Protein AF-0000000075429086 (afdb_homodimer)

Solvent-accessible surface area (backbone atoms only — not comparable to full-atom values): 12570 Å² total; per-residue (Å²): 135,86,75,81,66,62,68,61,52,52,53,48,42,55,54,39,48,60,44,54,78,41,61,82,44,53,69,40,48,44,49,26,52,34,45,52,50,19,53,51,28,44,51,49,19,51,52,30,41,53,49,19,51,49,33,37,47,57,32,45,54,52,50,52,51,51,31,51,51,47,42,71,72,34,88,88,54,48,70,66,57,30,46,49,51,51,52,54,48,24,53,76,59,46,61,88,89,58,48,72,65,56,53,50,53,53,48,52,52,44,47,59,60,49,66,74,96,137,86,74,81,67,62,68,61,52,54,52,49,43,54,54,39,49,63,46,54,78,46,61,82,46,52,68,40,48,47,50,25,52,33,46,50,49,19,53,50,28,43,54,50,18,51,54,30,42,53,48,18,52,50,33,38,48,57,32,46,53,53,49,53,52,51,32,49,49,47,42,70,73,34,86,89,54,48,71,67,56,28,44,49,52,51,50,53,49,21,54,75,58,47,62,87,88,59,48,71,66,56,53,50,51,53,49,52,52,43,46,59,60,51,68,75,99

Organism: Rhizophagus irregularis (strain DAOM 181602 / DAOM 197198 / MUCL 43194) (NCBI:txid747089)

Radius of gyration: 24.78 Å; Cα contacts (8 Å, |Δi|>4): 144; chains: 2; bounding box: 33×73×52 Å

Secondary structure (DSSP, 8-state):
-----HHHHHHHHHHHHHHHTTSSS-HHHHHHHHHHHHHHHHHHHHHHHHHHHHHHHHHHHHHHHHHHHHHHHSTT--HHHHHHHHHHHHHTTS-TT--HHHHHHHHHHHHHHHTT-/-----HHHHHHHHHHHHHHHTTSSS-HHHHHHHHHHHHHHHHHHHHHHHHHHHHHHHHHHHHHHHHHHHHHHHSTT--HHHHHHHHHHHHHTTS-TT--HHHHHHHHHHHHHHHTT-

Sequence (234 aa):
MYMPITSNQNQTIKNNEVAEDNLKASIPKTLACLFQKACRAEICATKAIQKEILCWYYYVKMYKEKVEEIKNAQRGVSDQSARNQVYDNIMEHLSDRFTKDTLCKKTQKAVKIFKLFMYMPITSNQNQTIKNNEVAEDNLKASIPKTLACLFQKACRAEICATKAIQKEILCWYYYVKMYKEKVEEIKNAQRGVSDQSARNQVYDNIMEHLSDRFTKDTLCKKTQKAVKIFKLF

pLDDT: mean 83.08, std 23.41, range [23.44, 98.69]

Foldseek 3Di:
DDPPPPVVVVVVVVVVVLVVVCVPPDPVVNVVVVVVVVVVVVVVVVVVVVVVLVVLVVVLVVLVVQLVVQPVVDDPQDSVNSSVVSLVVVVVVDDPVDDSVNVVVVSVVSCVVVVVD/DDPPPPVVVVVVVVVVVLVVVCVPPDPVVNVVVVVVVVVVVVVVVVVVVVVVLVVLVVVLVVLVVQLVVQPVVDDPDDSVNSSVVSLVVVVVVDDPVDDSVNVVVVSVVSCVVVVVD

Structure (mmCIF, N/CA/C/O backbone):
data_AF-0000000075429086-model_v1
#
loop_
_entity.id
_entity.type
_entity.pdbx_description
1 polymer 'Uncharacterized protein'
#
loop_
_atom_site.group_PDB
_atom_site.id
_atom_site.type_symbol
_atom_site.label_atom_id
_atom_site.label_alt_id
_atom_site.label_comp_id
_atom_site.label_asym_id
_atom_site.label_entity_id
_atom_site.label_seq_id
_atom_site.pdbx_PDB_ins_code
_atom_site.Cartn_x
_atom_site.Cartn_y
_atom_site.Cartn_z
_atom_site.occupancy
_atom_site.B_iso_or_equiv
_atom_site.auth_seq_id
_atom_site.auth_comp_id
_atom_site.auth_asym_id
_atom_site.auth_atom_id
_atom_site.pdbx_PDB_model_num
ATOM 1 N N . MET A 1 1 ? 16.172 -15.367 26.266 1 23.75 1 MET A N 1
ATOM 2 C CA . MET A 1 1 ? 16.141 -15 24.844 1 23.75 1 MET A CA 1
ATOM 3 C C . MET A 1 1 ? 15.875 -13.508 24.688 1 23.75 1 MET A C 1
ATOM 5 O O . MET A 1 1 ? 14.883 -12.992 25.203 1 23.75 1 MET A O 1
ATOM 9 N N . TYR A 1 2 ? 16.953 -12.641 24.453 1 26.66 2 TYR A N 1
ATOM 10 C CA . TYR A 1 2 ? 17.141 -11.195 24.594 1 26.66 2 TYR A CA 1
ATOM 11 C C . TYR A 1 2 ? 16.438 -10.445 23.469 1 26.66 2 TYR A C 1
ATOM 13 O O . TYR A 1 2 ? 16.672 -10.719 22.297 1 26.66 2 TYR A O 1
ATOM 21 N N . MET A 1 3 ? 15.203 -10.109 23.609 1 31.66 3 MET A N 1
ATOM 22 C CA . MET A 1 3 ? 14.336 -9.352 22.703 1 31.66 3 MET A CA 1
ATOM 23 C C . MET A 1 3 ? 14.992 -8.047 22.281 1 31.66 3 MET A C 1
ATOM 25 O O . MET A 1 3 ? 15.398 -7.246 23.141 1 31.66 3 MET A O 1
ATOM 29 N N . PRO A 1 4 ? 15.656 -8.016 21.062 1 30.94 4 PRO A N 1
ATOM 30 C CA . PRO A 1 4 ? 16.469 -6.859 20.688 1 30.94 4 PRO A CA 1
ATOM 31 C C . PRO A 1 4 ? 15.656 -5.562 20.641 1 30.94 4 PRO A C 1
ATOM 33 O O . PRO A 1 4 ? 14.664 -5.473 19.922 1 30.94 4 PRO A O 1
ATOM 36 N N . ILE A 1 5 ? 15.578 -4.785 21.719 1 34.31 5 ILE A N 1
ATOM 37 C CA . ILE A 1 5 ? 15.039 -3.486 22.109 1 34.31 5 ILE A CA 1
ATOM 38 C C . ILE A 1 5 ? 15.57 -2.408 21.156 1 34.31 5 ILE A C 1
ATOM 40 O O . ILE A 1 5 ? 15.133 -1.255 21.219 1 34.31 5 ILE A O 1
ATOM 44 N N . THR A 1 6 ? 16.656 -2.732 20.344 1 36.75 6 THR A N 1
ATOM 45 C CA . THR A 1 6 ? 17.422 -1.609 19.812 1 36.75 6 THR A CA 1
ATOM 46 C C . THR A 1 6 ? 16.703 -0.989 18.625 1 36.75 6 THR A C 1
ATOM 48 O O . THR A 1 6 ? 17.047 0.125 18.203 1 36.75 6 THR A O 1
ATOM 51 N N . SER A 1 7 ? 15.891 -1.814 17.984 1 40.84 7 SER A N 1
ATOM 52 C CA . SER A 1 7 ? 15.391 -1.269 16.734 1 40.84 7 SER A CA 1
ATOM 53 C C . SER A 1 7 ? 14.367 -0.16 16.969 1 40.84 7 SER A C 1
ATOM 55 O O . SER A 1 7 ? 14.023 0.588 16.062 1 40.84 7 SER A O 1
ATOM 57 N N . ASN A 1 8 ? 13.805 -0.17 18.188 1 39.06 8 ASN A N 1
ATOM 58 C CA . ASN A 1 8 ? 12.789 0.835 18.5 1 39.06 8 ASN A CA 1
ATOM 59 C C . ASN A 1 8 ? 13.414 2.211 18.719 1 39.06 8 ASN A C 1
ATOM 61 O O . ASN A 1 8 ? 12.75 3.234 18.516 1 39.06 8 ASN A O 1
ATOM 65 N N . GLN A 1 9 ? 14.672 2.172 19.219 1 39.5 9 GLN A N 1
ATOM 66 C CA . GLN A 1 9 ? 15.297 3.447 19.547 1 39.5 9 GLN A CA 1
ATOM 67 C C . GLN A 1 9 ? 15.68 4.207 18.281 1 39.5 9 GLN A C 1
ATOM 69 O O . GLN A 1 9 ? 15.547 5.434 18.219 1 39.5 9 GLN A O 1
ATOM 74 N N . ASN A 1 10 ? 16.188 3.395 17.297 1 39.62 10 ASN A N 1
ATOM 75 C CA . ASN A 1 10 ? 16.625 4.121 16.109 1 39.62 10 ASN A CA 1
ATOM 76 C C . ASN A 1 10 ? 15.445 4.754 15.367 1 39.62 10 ASN A C 1
ATOM 78 O O . ASN A 1 10 ? 15.586 5.82 14.773 1 39.62 10 ASN A O 1
ATOM 82 N N . GLN A 1 11 ? 14.336 4.051 15.414 1 38.69 11 GLN A N 1
ATOM 83 C CA . GLN A 1 11 ? 13.164 4.641 14.766 1 38.69 11 GLN A CA 1
ATOM 84 C C . GLN A 1 11 ? 12.672 5.859 15.539 1 38.69 11 GLN A C 1
ATOM 86 O O . GLN A 1 11 ? 12.211 6.836 14.938 1 38.69 11 GLN A O 1
ATOM 91 N N . THR A 1 12 ? 12.766 5.832 16.828 1 38.97 12 THR A N 1
ATOM 92 C CA . THR A 1 12 ? 12.422 7.012 17.594 1 38.97 12 THR A CA 1
ATOM 93 C C . THR A 1 12 ? 13.406 8.148 17.328 1 38.97 12 THR A C 1
ATOM 95 O O . THR A 1 12 ? 13.008 9.312 17.25 1 38.97 12 THR A O 1
ATOM 98 N N . ILE A 1 13 ? 14.688 7.797 17.141 1 39.09 13 ILE A N 1
ATOM 99 C CA . ILE A 1 13 ? 15.688 8.828 16.891 1 39.09 13 ILE A CA 1
ATOM 100 C C . ILE A 1 13 ? 15.477 9.422 15.5 1 39.09 13 ILE A C 1
ATOM 102 O O . ILE A 1 13 ? 15.539 10.641 15.32 1 39.09 13 ILE A O 1
ATOM 106 N N . LYS A 1 14 ? 15.352 8.539 14.547 1 45.69 14 LYS A N 1
ATOM 107 C CA . LYS A 1 14 ? 15.117 9.125 13.234 1 45.69 14 LYS A CA 1
ATOM 108 C C . LYS A 1 14 ? 13.812 9.922 13.211 1 45.69 14 LYS A C 1
ATOM 110 O O . LYS A 1 14 ? 13.711 10.938 12.516 1 45.69 14 LYS A O 1
ATOM 115 N N . ASN A 1 15 ? 12.883 9.367 13.992 1 40.75 15 ASN A N 1
ATOM 116 C CA . ASN A 1 15 ? 11.68 10.164 14.156 1 40.75 15 ASN A CA 1
ATOM 117 C C . ASN A 1 15 ? 11.969 11.469 14.906 1 40.75 15 ASN A C 1
ATOM 119 O O . ASN A 1 15 ? 11.391 12.508 14.594 1 40.75 15 ASN A O 1
ATOM 123 N N . ASN A 1 16 ? 12.836 11.32 15.828 1 39.59 16 ASN A N 1
ATOM 124 C CA . ASN A 1 16 ? 13.219 12.516 16.562 1 39.59 16 ASN A CA 1
ATOM 125 C C . ASN A 1 16 ? 14.086 13.445 15.711 1 39.59 16 ASN A C 1
ATOM 127 O O . ASN A 1 16 ? 14.078 14.656 15.906 1 39.59 16 ASN A O 1
ATOM 131 N N . GLU A 1 17 ? 15.039 12.82 15 1 43.25 17 GLU A N 1
ATOM 132 C CA . GLU A 1 17 ? 15.859 13.695 14.172 1 43.25 17 GLU A CA 1
ATOM 133 C C . GLU A 1 17 ? 15.008 14.484 13.188 1 43.25 17 GLU A C 1
ATOM 135 O O . GLU A 1 17 ? 15.328 15.633 12.867 1 43.25 17 GLU A O 1
ATOM 140 N N . VAL A 1 18 ? 13.992 13.828 12.602 1 42.41 18 VAL A N 1
ATOM 141 C CA . VAL A 1 18 ? 13.086 14.648 11.805 1 42.41 18 VAL A CA 1
ATOM 142 C C . VAL A 1 18 ? 12.484 15.75 12.68 1 42.41 18 VAL A C 1
ATOM 144 O O . VAL A 1 18 ? 12.281 16.875 12.227 1 42.41 18 VAL A O 1
ATOM 147 N N . ALA A 1 19 ? 12.375 15.414 13.984 1 40.72 19 ALA A N 1
ATOM 148 C CA . ALA A 1 19 ? 11.828 16.453 14.859 1 40.72 19 ALA A CA 1
ATOM 149 C C . ALA A 1 19 ? 12.859 17.547 15.117 1 40.72 19 ALA A C 1
ATOM 151 O O . ALA A 1 19 ? 12.508 18.734 15.188 1 40.72 19 ALA A O 1
ATOM 152 N N . GLU A 1 20 ? 14.102 17.172 15.375 1 40.53 20 GLU A N 1
ATOM 153 C CA . GLU A 1 20 ? 15.023 18.203 15.836 1 40.53 20 GLU A CA 1
ATOM 154 C C . GLU A 1 20 ? 15.32 19.203 14.727 1 40.53 20 GLU A C 1
ATOM 156 O O . GLU A 1 20 ? 15.477 20.406 14.984 1 40.53 20 GLU A O 1
ATOM 161 N N . ASP A 1 21 ? 15.734 18.656 13.594 1 44.88 21 ASP A N 1
ATOM 162 C CA . ASP A 1 21 ? 16.062 19.672 12.602 1 44.88 21 ASP A CA 1
ATOM 163 C C . ASP A 1 21 ? 14.875 20.594 12.344 1 44.88 21 ASP A C 1
ATOM 165 O O . ASP A 1 21 ? 15.008 21.609 11.641 1 44.88 21 ASP A O 1
ATOM 169 N N . ASN A 1 22 ? 13.656 20.047 12.703 1 45.69 22 ASN A N 1
ATOM 170 C CA . ASN A 1 22 ? 12.461 20.859 12.508 1 45.69 22 ASN A CA 1
ATOM 171 C C . ASN A 1 22 ? 12.266 21.859 13.648 1 45.69 22 ASN A C 1
ATOM 173 O O . ASN A 1 22 ? 11.148 22.328 13.883 1 45.69 22 ASN A O 1
ATOM 177 N N . LEU A 1 23 ? 13.055 21.797 14.656 1 45.19 23 LEU A N 1
ATOM 178 C CA . LEU A 1 23 ? 12.852 22.641 15.828 1 45.19 23 LEU A CA 1
ATOM 179 C C . LEU A 1 23 ? 12.664 24.109 15.414 1 45.19 23 LEU A C 1
ATOM 181 O O . LEU A 1 23 ? 11.906 24.844 16.047 1 45.19 23 LEU A O 1
ATOM 185 N N . LYS A 1 24 ? 13.68 24.641 14.539 1 55.47 24 LYS A N 1
ATOM 186 C CA . LYS A 1 24 ? 13.602 26.078 14.328 1 55.47 24 LYS A CA 1
ATOM 187 C C . LYS A 1 24 ? 12.547 26.422 13.273 1 55.47 24 LYS A C 1
ATOM 189 O O . LYS A 1 24 ? 12.336 27.594 12.969 1 55.47 24 LYS A O 1
ATOM 194 N N . ALA A 1 25 ? 12.023 25.375 12.664 1 65.12 25 ALA A N 1
ATOM 195 C CA . ALA A 1 25 ? 11.055 25.75 11.633 1 65.12 25 ALA A CA 1
ATOM 196 C C . ALA A 1 25 ? 9.734 26.203 12.258 1 65.12 25 ALA A C 1
ATOM 198 O O . ALA A 1 25 ? 9.344 25.703 13.312 1 65.12 25 ALA A O 1
ATOM 199 N N . SER A 1 26 ? 9.344 27.312 11.758 1 88.06 26 SER A N 1
ATOM 200 C CA . SER A 1 26 ? 8.016 27.766 12.18 1 88.06 26 SER A CA 1
ATOM 201 C C . SER A 1 26 ? 7.004 26.625 12.062 1 88.06 26 SER A C 1
ATOM 203 O O . SER A 1 26 ? 7.203 25.672 11.305 1 88.06 26 SER A O 1
ATOM 205 N N . ILE A 1 27 ? 6.027 26.547 12.914 1 91.12 27 ILE A N 1
ATOM 206 C CA . ILE A 1 27 ? 4.984 25.531 12.977 1 91.12 27 ILE A CA 1
ATOM 207 C C . ILE A 1 27 ? 4.359 25.344 11.594 1 91.12 27 ILE A C 1
ATOM 209 O O . ILE A 1 27 ? 4.211 24.219 11.117 1 91.12 27 ILE A O 1
ATOM 213 N N . PRO A 1 28 ? 4.129 26.469 10.859 1 93.44 28 PRO A N 1
ATOM 214 C CA . PRO A 1 28 ? 3.582 26.297 9.508 1 93.44 28 PRO A CA 1
ATOM 215 C C . PRO A 1 28 ? 4.535 25.562 8.57 1 93.44 28 PRO A C 1
ATOM 217 O O . PRO A 1 28 ? 4.102 24.734 7.77 1 93.44 28 PRO A O 1
ATOM 220 N N . LYS A 1 29 ? 5.777 25.828 8.688 1 95.75 29 LYS A N 1
ATOM 221 C CA . LYS A 1 29 ? 6.77 25.141 7.859 1 95.75 29 LYS A CA 1
ATOM 222 C C . LYS A 1 29 ? 6.844 23.656 8.211 1 95.75 29 LYS A C 1
ATOM 224 O O . LYS A 1 29 ? 6.961 22.812 7.324 1 95.75 29 LYS A O 1
ATOM 229 N N . THR A 1 30 ? 6.773 23.406 9.477 1 96.75 30 THR A N 1
ATOM 230 C CA . THR A 1 30 ? 6.773 22.016 9.93 1 96.75 30 THR A CA 1
ATOM 231 C C . THR A 1 30 ? 5.551 21.266 9.398 1 96.75 30 THR A C 1
ATOM 233 O O . THR A 1 30 ? 5.66 20.141 8.922 1 96.75 30 THR A O 1
ATOM 236 N N . LEU A 1 31 ? 4.406 21.875 9.453 1 97.75 31 LEU A N 1
ATOM 237 C CA . LEU A 1 31 ? 3.178 21.281 8.938 1 97.75 31 LEU A CA 1
ATOM 238 C C . LEU A 1 31 ? 3.277 21.031 7.438 1 97.75 31 LEU A C 1
ATOM 240 O O . LEU A 1 31 ? 2.854 19.969 6.949 1 97.75 31 LEU A O 1
ATOM 244 N N . ALA A 1 32 ? 3.854 21.953 6.73 1 97.69 32 ALA A N 1
ATOM 245 C CA . ALA A 1 32 ? 4.047 21.797 5.293 1 97.69 32 ALA A CA 1
ATOM 246 C C . ALA A 1 32 ? 4.938 20.594 4.992 1 97.69 32 ALA A C 1
ATOM 248 O O . ALA A 1 32 ? 4.637 19.797 4.098 1 97.69 32 ALA A O 1
ATOM 249 N N . CYS A 1 33 ? 5.992 20.484 5.797 1 97.38 33 CYS A N 1
ATOM 250 C CA . CYS A 1 33 ? 6.922 19.375 5.617 1 97.38 33 CYS A CA 1
ATOM 251 C C . CYS A 1 33 ? 6.238 18.047 5.906 1 97.38 33 CYS A C 1
ATOM 253 O O . CYS A 1 33 ? 6.387 17.094 5.141 1 97.38 33 CYS A O 1
ATOM 255 N N . LEU A 1 34 ? 5.453 17.984 6.953 1 97.62 34 LEU A N 1
ATOM 256 C CA . LEU A 1 34 ? 4.73 16.766 7.305 1 97.62 34 LEU A CA 1
ATOM 257 C C . LEU A 1 34 ? 3.713 16.406 6.227 1 97.62 34 LEU A C 1
ATOM 259 O O . LEU A 1 34 ? 3.578 15.234 5.859 1 97.62 34 LEU A O 1
ATOM 263 N N . PHE A 1 35 ? 3.1 17.422 5.719 1 98.12 35 PHE A N 1
ATOM 264 C CA . PHE A 1 35 ? 2.133 17.219 4.645 1 98.12 35 PHE A CA 1
ATOM 265 C C . PHE A 1 35 ? 2.812 16.641 3.41 1 98.12 35 PHE A C 1
ATOM 267 O O . PHE A 1 35 ? 2.338 15.648 2.844 1 98.12 35 PHE A O 1
ATOM 274 N N . GLN A 1 36 ? 3.869 17.141 3.012 1 97.94 36 GLN A N 1
ATOM 275 C CA . GLN A 1 36 ? 4.59 16.672 1.832 1 97.94 36 GLN A CA 1
ATOM 276 C C . GLN A 1 36 ? 5.105 15.25 2.033 1 97.94 36 GLN A C 1
ATOM 278 O O . GLN A 1 36 ? 5.059 14.43 1.111 1 97.94 36 GLN A O 1
ATOM 283 N N . LYS A 1 37 ? 5.551 15.008 3.23 1 97.75 37 LYS A N 1
ATOM 284 C CA . LYS A 1 37 ? 6.012 13.656 3.553 1 97.75 37 LYS A CA 1
ATOM 285 C C . LYS A 1 37 ? 4.871 12.648 3.447 1 97.75 37 LYS A C 1
ATOM 287 O O . LYS A 1 37 ? 5.059 11.539 2.932 1 97.75 37 LYS A O 1
ATOM 292 N N . ALA A 1 38 ? 3.721 13.047 3.943 1 97.81 38 ALA A N 1
ATOM 293 C CA . ALA A 1 38 ? 2.547 12.18 3.875 1 97.81 38 ALA A CA 1
ATOM 294 C C . ALA A 1 38 ? 2.135 11.93 2.428 1 97.81 38 ALA A C 1
ATOM 296 O O . ALA A 1 38 ? 1.837 10.789 2.049 1 97.81 38 ALA A O 1
ATOM 297 N N . CYS A 1 39 ? 2.186 12.953 1.633 1 97.5 39 CYS A N 1
ATOM 298 C CA . CYS A 1 39 ? 1.854 12.82 0.219 1 97.5 39 CYS A CA 1
ATOM 299 C C . CYS A 1 39 ? 2.822 11.867 -0.477 1 97.5 39 CYS A C 1
ATOM 301 O O . CYS A 1 39 ? 2.404 11.023 -1.272 1 97.5 39 CYS A O 1
ATOM 303 N N . ARG A 1 40 ? 4.078 12.016 -0.168 1 97.81 40 ARG A N 1
ATOM 304 C CA . ARG A 1 40 ? 5.086 11.141 -0.767 1 97.81 40 ARG A CA 1
ATOM 305 C C . ARG A 1 40 ? 4.891 9.695 -0.327 1 97.81 40 ARG A C 1
ATOM 307 O O . ARG A 1 40 ? 5.004 8.773 -1.139 1 97.81 40 ARG A O 1
ATOM 314 N N . ALA A 1 41 ? 4.617 9.531 0.937 1 98 41 ALA A N 1
ATOM 315 C CA . ALA A 1 41 ? 4.359 8.188 1.453 1 98 41 ALA A CA 1
ATOM 316 C C . ALA A 1 41 ? 3.137 7.566 0.786 1 98 41 ALA A C 1
ATOM 318 O O . ALA A 1 41 ? 3.111 6.363 0.518 1 98 41 ALA A O 1
ATOM 319 N N . GLU A 1 42 ? 2.145 8.375 0.571 1 97.88 42 GLU A N 1
ATOM 320 C CA . GLU A 1 42 ? 0.936 7.93 -0.113 1 97.88 42 GLU A CA 1
ATOM 321 C C . GLU A 1 42 ? 1.254 7.418 -1.516 1 97.88 42 GLU A C 1
ATOM 323 O O . GLU A 1 42 ? 0.77 6.359 -1.921 1 97.88 42 GLU A O 1
ATOM 328 N N . ILE A 1 43 ? 2.023 8.172 -2.232 1 98.12 43 ILE A N 1
ATOM 329 C CA . ILE A 1 43 ? 2.428 7.777 -3.578 1 98.12 43 ILE A CA 1
ATOM 330 C C . ILE A 1 43 ? 3.217 6.473 -3.518 1 98.12 43 ILE A C 1
ATOM 332 O O . ILE A 1 43 ? 2.992 5.566 -4.324 1 98.12 43 ILE A O 1
ATOM 336 N N . CYS A 1 44 ? 4.094 6.379 -2.578 1 98.69 44 CYS A N 1
ATOM 337 C CA . CYS A 1 44 ? 4.906 5.18 -2.41 1 98.69 44 CYS A CA 1
ATOM 338 C C . CYS A 1 44 ? 4.035 3.967 -2.105 1 98.69 44 CYS A C 1
ATOM 340 O O . CYS A 1 44 ? 4.25 2.889 -2.662 1 98.69 44 CYS A O 1
ATOM 342 N N . ALA A 1 45 ? 3.1 4.145 -1.244 1 98.44 45 AL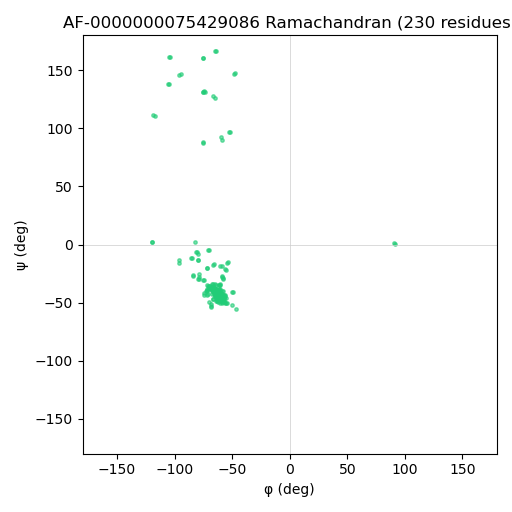A A N 1
ATOM 343 C CA . ALA A 1 45 ? 2.191 3.053 -0.896 1 98.44 45 ALA A CA 1
ATOM 344 C C . ALA A 1 45 ? 1.386 2.602 -2.111 1 98.44 45 ALA A C 1
ATOM 346 O O . ALA A 1 45 ? 1.229 1.401 -2.348 1 98.44 45 ALA A O 1
ATOM 347 N N . THR A 1 46 ? 0.947 3.551 -2.877 1 98.44 46 THR A N 1
ATOM 348 C CA . THR A 1 46 ? 0.175 3.24 -4.074 1 98.44 46 THR A CA 1
ATOM 349 C C . THR A 1 46 ? 1.006 2.416 -5.055 1 98.44 46 THR A C 1
ATOM 351 O O . THR A 1 46 ? 0.529 1.413 -5.59 1 98.44 46 THR A O 1
ATOM 354 N N . LYS A 1 47 ? 2.199 2.816 -5.262 1 98.56 47 LYS A N 1
ATOM 355 C CA . LYS A 1 47 ? 3.092 2.102 -6.172 1 98.56 47 LYS A CA 1
ATOM 356 C C . LYS A 1 47 ? 3.383 0.693 -5.66 1 98.56 47 LYS A C 1
ATOM 358 O O . LYS A 1 47 ? 3.447 -0.256 -6.445 1 98.56 47 LYS A O 1
ATOM 363 N N . ALA A 1 48 ? 3.592 0.584 -4.383 1 98.5 48 ALA A N 1
ATOM 364 C CA . ALA A 1 48 ? 3.861 -0.724 -3.793 1 98.5 48 ALA A CA 1
ATOM 365 C C . ALA A 1 48 ? 2.66 -1.654 -3.947 1 98.5 48 ALA A C 1
ATOM 367 O O . ALA A 1 48 ? 2.822 -2.842 -4.234 1 98.5 48 ALA A O 1
ATOM 368 N N . ILE A 1 49 ? 1.522 -1.109 -3.814 1 97.75 49 ILE A N 1
ATOM 369 C CA . ILE A 1 49 ? 0.295 -1.884 -3.963 1 97.75 49 ILE A CA 1
ATOM 370 C C . ILE A 1 49 ? 0.148 -2.344 -5.41 1 97.75 49 ILE A C 1
ATOM 372 O O . ILE A 1 49 ? -0.185 -3.504 -5.672 1 97.75 49 ILE A O 1
ATOM 376 N N . GLN A 1 50 ? 0.337 -1.47 -6.316 1 96.75 50 GLN A N 1
ATOM 377 C CA . GLN A 1 50 ? 0.265 -1.812 -7.734 1 96.75 50 GLN A CA 1
ATOM 378 C C . GLN A 1 50 ? 1.234 -2.941 -8.078 1 96.75 50 GLN A C 1
ATOM 380 O O . GLN A 1 50 ? 0.883 -3.865 -8.812 1 96.75 50 GLN A O 1
ATOM 385 N N . LYS A 1 51 ? 2.404 -2.82 -7.539 1 97.56 51 LYS A N 1
ATOM 386 C CA . LYS A 1 51 ? 3.4 -3.863 -7.766 1 97.56 51 LYS A CA 1
ATOM 387 C C . LYS A 1 51 ? 2.941 -5.199 -7.184 1 97.56 51 LYS A C 1
ATOM 389 O O . LYS A 1 51 ? 3.115 -6.246 -7.809 1 97.56 51 LYS A O 1
ATOM 394 N N . GLU A 1 52 ? 2.443 -5.16 -6.027 1 97.44 52 GLU A N 1
ATOM 395 C CA . GLU A 1 52 ? 1.906 -6.371 -5.41 1 97.44 52 GLU A CA 1
ATOM 396 C C . GLU A 1 52 ? 0.856 -7.027 -6.301 1 97.44 52 GLU A C 1
ATOM 398 O O . GLU A 1 52 ? 0.918 -8.227 -6.559 1 97.44 52 GLU A O 1
ATOM 403 N N . ILE A 1 53 ? -0.037 -6.238 -6.719 1 95.94 53 ILE A N 1
ATOM 404 C CA . ILE A 1 53 ? -1.128 -6.723 -7.559 1 95.94 53 ILE A CA 1
ATOM 405 C C . ILE A 1 53 ? -0.561 -7.363 -8.82 1 95.94 53 ILE A C 1
ATOM 407 O O . ILE A 1 53 ? -0.979 -8.453 -9.219 1 95.94 53 ILE A O 1
ATOM 411 N N . LEU A 1 54 ? 0.393 -6.734 -9.398 1 95.94 54 LEU A N 1
ATOM 412 C CA . LEU A 1 54 ? 1 -7.23 -10.625 1 95.94 54 LEU A CA 1
ATOM 413 C C . LEU A 1 54 ? 1.694 -8.57 -10.391 1 95.94 54 LEU A C 1
ATOM 415 O O . LEU A 1 54 ? 1.55 -9.5 -11.188 1 95.94 54 LEU A O 1
ATOM 419 N N . CYS A 1 55 ? 2.412 -8.695 -9.328 1 96.62 55 CYS A N 1
ATOM 420 C CA . CYS A 1 55 ? 3.113 -9.93 -9 1 96.62 55 CYS A CA 1
ATOM 421 C C . CYS A 1 55 ? 2.129 -11.078 -8.812 1 96.62 55 CYS A C 1
ATOM 423 O O . CYS A 1 55 ? 2.336 -12.172 -9.344 1 96.62 55 CYS A O 1
ATOM 425 N N . TRP A 1 56 ? 1.027 -10.766 -8.156 1 96.94 56 TRP A N 1
ATOM 426 C CA . TRP A 1 56 ? 0.029 -11.805 -7.945 1 96.94 56 TRP A CA 1
ATOM 427 C C . TRP A 1 56 ? -0.677 -12.156 -9.25 1 96.94 56 TRP A C 1
ATOM 429 O O . TRP A 1 56 ? -1.021 -13.32 -9.484 1 96.94 56 TRP A O 1
ATOM 439 N N . TYR A 1 57 ? -0.876 -11.195 -10.062 1 95.69 57 TYR A N 1
ATOM 440 C CA . TYR A 1 57 ? -1.507 -11.445 -11.352 1 95.69 57 TYR A CA 1
ATOM 441 C C . TYR A 1 57 ? -0.707 -12.453 -12.164 1 95.69 57 TYR A C 1
ATOM 443 O O . TYR A 1 57 ? -1.261 -13.438 -12.664 1 95.69 57 TYR A O 1
ATOM 451 N N . TYR A 1 58 ? 0.538 -12.266 -12.312 1 95 58 TYR A N 1
ATOM 452 C CA . TYR A 1 58 ? 1.376 -13.148 -13.117 1 95 58 TYR A CA 1
ATOM 453 C C . TYR A 1 58 ? 1.448 -14.539 -12.492 1 95 58 TYR A C 1
ATOM 455 O O . TYR A 1 58 ? 1.414 -15.547 -13.203 1 95 58 TYR A O 1
ATOM 463 N N . TYR A 1 59 ? 1.523 -14.586 -11.203 1 97.06 59 TYR A N 1
ATOM 464 C CA . TYR A 1 59 ? 1.524 -15.875 -10.523 1 97.06 59 TYR A CA 1
ATOM 465 C C . TYR A 1 59 ? 0.237 -16.641 -10.812 1 97.06 59 TYR A C 1
ATOM 467 O O . TYR A 1 59 ? 0.276 -17.797 -11.227 1 97.06 59 TYR A O 1
ATOM 475 N N . VAL A 1 60 ? -0.898 -15.984 -10.633 1 97.25 60 VAL A N 1
ATOM 476 C CA . VAL A 1 60 ? -2.197 -16.641 -10.766 1 97.25 60 VAL A CA 1
ATOM 477 C C . VAL A 1 60 ? -2.412 -17.062 -12.219 1 97.25 60 VAL A C 1
ATOM 479 O O . VAL A 1 60 ? -2.943 -18.156 -12.477 1 97.25 60 VAL A O 1
ATOM 482 N N . LYS A 1 61 ? -2.002 -16.234 -13.086 1 95.19 61 LYS A N 1
ATOM 483 C CA . LYS A 1 61 ? -2.123 -16.578 -14.5 1 95.19 61 LYS A CA 1
ATOM 484 C C . LYS A 1 61 ? -1.418 -17.906 -14.805 1 95.19 61 LYS A C 1
ATOM 486 O O . LYS A 1 61 ? -2.014 -18.812 -15.383 1 95.19 61 LYS A O 1
ATOM 491 N N . MET A 1 62 ? -0.229 -18.047 -14.398 1 96.12 62 MET A N 1
ATOM 492 C CA . MET A 1 62 ? 0.544 -19.266 -14.648 1 96.12 62 MET A CA 1
ATOM 493 C C . MET A 1 62 ? -0.016 -20.438 -13.852 1 96.12 62 MET A C 1
ATOM 495 O O . MET A 1 62 ? -0.049 -21.562 -14.344 1 96.12 62 MET A O 1
ATOM 499 N N . TYR A 1 63 ? -0.44 -20.156 -12.641 1 96.94 63 TYR A N 1
ATOM 500 C CA . TYR A 1 63 ? -1.053 -21.172 -11.789 1 96.94 63 TYR A CA 1
ATOM 501 C C . TYR A 1 63 ? -2.268 -21.797 -12.469 1 96.94 63 TYR A C 1
ATOM 503 O O . TYR A 1 63 ? -2.383 -23.016 -12.555 1 96.94 63 TYR A O 1
ATOM 511 N N . LYS A 1 64 ? -3.141 -21 -12.984 1 96.25 64 LYS A N 1
ATOM 512 C CA . LYS A 1 64 ? -4.352 -21.469 -13.648 1 96.25 64 LYS A CA 1
ATOM 513 C C . LYS A 1 64 ? -4.016 -22.266 -14.906 1 96.25 64 LYS A C 1
ATOM 515 O O . LYS A 1 64 ? -4.641 -23.281 -15.188 1 96.25 64 LYS A O 1
ATOM 520 N N . GLU A 1 65 ? -3.07 -21.781 -15.633 1 95.94 65 GLU A N 1
ATOM 521 C CA . GLU A 1 65 ? -2.633 -22.5 -16.844 1 95.94 65 GLU A CA 1
ATOM 522 C C . GLU A 1 65 ? -2.117 -23.891 -16.5 1 95.94 65 GLU A C 1
ATOM 524 O O . GLU A 1 65 ? -2.426 -24.859 -17.203 1 95.94 65 GLU A O 1
ATOM 529 N N . LYS A 1 66 ? -1.433 -24 -15.406 1 96.69 66 LYS A N 1
ATOM 530 C CA . LYS A 1 66 ? -0.875 -25.297 -15.008 1 96.69 66 LYS A CA 1
ATOM 531 C C . LYS A 1 66 ? -1.97 -26.234 -14.539 1 96.69 66 LYS A C 1
ATOM 533 O O . LYS A 1 66 ? -1.926 -27.438 -14.828 1 96.69 66 LYS A O 1
ATOM 538 N N . VAL A 1 67 ? -2.904 -25.734 -13.836 1 96.75 67 VAL A N 1
ATOM 539 C CA . VAL A 1 67 ? -4.031 -26.547 -13.391 1 96.75 67 VAL A CA 1
ATOM 540 C C . VAL A 1 67 ? -4.781 -27.109 -14.602 1 96.75 67 VAL A C 1
ATOM 542 O O . VAL A 1 67 ? -5.078 -28.297 -14.656 1 96.75 67 VAL A O 1
ATOM 545 N N . GLU A 1 68 ? -5.008 -26.234 -15.578 1 96.25 68 GLU A N 1
ATOM 546 C CA . GLU A 1 68 ? -5.719 -26.656 -16.781 1 96.25 68 GLU A CA 1
ATOM 547 C C . GLU A 1 68 ? -4.902 -27.672 -17.578 1 96.25 68 GLU A C 1
ATOM 549 O O . GLU A 1 68 ? -5.453 -28.625 -18.125 1 96.25 68 GLU A O 1
ATOM 5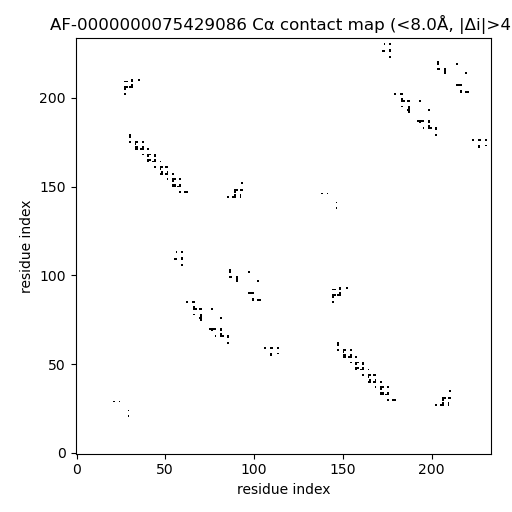54 N N . GLU A 1 69 ? -3.68 -27.469 -17.688 1 96.19 69 GLU A N 1
ATOM 555 C CA . GLU A 1 69 ? -2.799 -28.422 -18.359 1 96.19 69 GLU A CA 1
ATOM 556 C C . GLU A 1 69 ? -2.912 -29.812 -17.734 1 96.19 69 GLU A C 1
ATOM 558 O O . GLU A 1 69 ? -3.012 -30.812 -18.469 1 96.19 69 GLU A O 1
ATOM 563 N N . ILE A 1 70 ? -2.881 -29.906 -16.422 1 95.94 70 ILE A N 1
ATOM 564 C CA . ILE A 1 70 ? -2.957 -31.172 -15.703 1 95.94 70 ILE A CA 1
ATOM 565 C C . ILE A 1 70 ? -4.312 -31.828 -15.969 1 95.94 70 ILE A C 1
ATOM 567 O O . ILE A 1 70 ? -4.387 -33.031 -16.25 1 95.94 70 ILE A O 1
ATOM 571 N N . LYS A 1 71 ? -5.367 -31.062 -15.945 1 96.38 71 LYS A N 1
ATOM 572 C CA . LYS A 1 71 ? -6.711 -31.578 -16.188 1 96.38 71 LYS A CA 1
ATOM 573 C C . LYS A 1 71 ? -6.844 -32.125 -17.609 1 96.38 71 LYS A C 1
ATOM 575 O O . LYS A 1 71 ? -7.5 -33.156 -17.812 1 96.38 71 LYS A O 1
ATOM 580 N N . ASN A 1 72 ? -6.18 -31.516 -18.516 1 96 72 ASN A N 1
ATOM 581 C CA . ASN A 1 72 ? -6.254 -31.906 -19.906 1 96 72 ASN A CA 1
ATOM 582 C C . ASN A 1 72 ? -5.395 -33.125 -20.203 1 96 72 ASN A C 1
ATOM 584 O O . ASN A 1 72 ? -5.715 -33.938 -21.078 1 96 72 ASN A O 1
ATOM 588 N N . ALA A 1 73 ? -4.375 -33.281 -19.5 1 94.56 73 ALA A N 1
ATOM 589 C CA . ALA A 1 73 ? -3.424 -34.375 -19.734 1 94.56 73 ALA A CA 1
ATOM 590 C C . ALA A 1 73 ? -3.885 -35.656 -19.047 1 94.56 73 ALA A C 1
ATOM 592 O O . ALA A 1 73 ? -3.494 -36.75 -19.453 1 94.56 73 ALA A O 1
ATOM 593 N N . GLN A 1 74 ? -4.645 -35.5 -17.984 1 91.56 74 GLN A N 1
ATOM 594 C CA . GLN A 1 74 ? -5.066 -36.656 -17.188 1 91.56 74 GLN A CA 1
ATOM 595 C C . GLN A 1 74 ? -6.586 -36.812 -17.203 1 91.56 74 GLN A C 1
ATOM 597 O O . GLN A 1 74 ? -7.293 -36.062 -16.547 1 91.56 74 GLN A O 1
ATOM 602 N N . ARG A 1 75 ? -7.066 -37.812 -17.828 1 90.5 75 ARG A N 1
ATOM 603 C CA . ARG A 1 75 ? -8.5 -38.062 -17.906 1 90.5 75 ARG A CA 1
ATOM 604 C C . ARG A 1 75 ? -9.086 -38.375 -16.547 1 90.5 75 ARG A C 1
ATOM 606 O O . ARG A 1 75 ? -8.523 -39.219 -15.805 1 90.5 75 ARG A O 1
ATOM 613 N N . GLY A 1 76 ? -10.102 -37.656 -16.156 1 92.81 76 GLY A N 1
ATOM 614 C CA . GLY A 1 76 ? -10.836 -38 -14.961 1 92.81 76 GLY A CA 1
ATOM 615 C C . GLY A 1 76 ? -10.312 -37.312 -13.711 1 92.81 76 GLY A C 1
ATOM 616 O O . GLY A 1 76 ? -10.812 -37.562 -12.609 1 92.81 76 GLY A O 1
ATOM 617 N N . VAL A 1 77 ? -9.281 -36.5 -13.93 1 95.06 77 VAL A N 1
ATOM 618 C CA . VAL A 1 77 ? -8.734 -35.812 -12.766 1 95.06 77 VAL A CA 1
ATOM 619 C C . VAL A 1 77 ? -9.672 -34.688 -12.344 1 95.06 77 VAL A C 1
ATOM 621 O O . VAL A 1 77 ? -10.117 -33.906 -13.188 1 95.06 77 VAL A O 1
ATOM 624 N N . SER A 1 78 ? -9.977 -34.625 -11.023 1 96.06 78 SER A N 1
ATOM 625 C CA . SER A 1 78 ? -10.828 -33.562 -10.5 1 96.06 78 SER A CA 1
ATOM 626 C C . SER A 1 78 ? -10.062 -32.25 -10.422 1 96.06 78 SER A C 1
ATOM 628 O O . SER A 1 78 ? -8.836 -32.25 -10.383 1 96.06 78 SER A O 1
ATOM 630 N N . ASP A 1 79 ? -10.789 -31.172 -10.359 1 95.69 79 ASP A N 1
ATOM 631 C CA . ASP A 1 79 ? -10.203 -29.844 -10.203 1 95.69 79 ASP A CA 1
ATOM 632 C C . ASP A 1 79 ? -9.359 -29.766 -8.938 1 95.69 79 ASP A C 1
ATOM 634 O O . ASP A 1 79 ? -8.227 -29.266 -8.969 1 95.69 79 ASP A O 1
ATOM 638 N N . GLN A 1 80 ? -9.898 -30.25 -7.914 1 95.81 80 GLN A N 1
ATOM 639 C CA . GLN A 1 80 ? -9.211 -30.219 -6.625 1 95.81 80 GLN A CA 1
ATOM 640 C C . GLN A 1 80 ? -7.91 -31.016 -6.676 1 95.81 80 GLN A C 1
ATOM 642 O O . GLN A 1 80 ? -6.887 -30.578 -6.145 1 95.81 80 GLN A O 1
ATOM 647 N N . SER A 1 81 ? -7.996 -32.156 -7.273 1 96.69 81 SER A N 1
ATOM 648 C CA . SER A 1 81 ? -6.805 -33 -7.398 1 96.69 81 SER A CA 1
ATOM 649 C C . SER A 1 81 ? -5.738 -32.312 -8.25 1 96.69 81 SER A C 1
ATOM 651 O O . SER A 1 81 ? -4.555 -32.344 -7.91 1 96.69 81 SER A O 1
ATOM 653 N N . ALA A 1 82 ? -6.125 -31.75 -9.367 1 97.44 82 ALA A N 1
ATOM 654 C CA . ALA A 1 82 ? -5.199 -31.016 -10.227 1 97.44 82 ALA A CA 1
ATOM 655 C C . ALA A 1 82 ? -4.531 -29.875 -9.469 1 97.44 82 ALA A C 1
ATOM 657 O O . ALA A 1 82 ? -3.311 -29.703 -9.539 1 97.44 82 ALA A O 1
ATOM 658 N N . ARG A 1 83 ? -5.273 -29.094 -8.703 1 97.56 83 ARG A N 1
ATOM 659 C CA . ARG A 1 83 ? -4.734 -28 -7.906 1 97.56 83 ARG A CA 1
ATOM 660 C C . ARG A 1 83 ? -3.721 -28.5 -6.887 1 97.56 83 ARG A C 1
ATOM 662 O O . ARG A 1 83 ? -2.65 -27.922 -6.723 1 97.56 83 ARG A O 1
ATOM 669 N N . ASN A 1 84 ? -4.078 -29.578 -6.254 1 97.5 84 ASN A N 1
ATOM 670 C CA . ASN A 1 84 ? -3.182 -30.141 -5.25 1 97.5 84 ASN A CA 1
ATOM 671 C C . ASN A 1 84 ? -1.846 -30.562 -5.855 1 97.5 84 ASN A C 1
ATOM 673 O O . ASN A 1 84 ? -0.795 -30.375 -5.238 1 97.5 84 ASN A O 1
ATOM 677 N N . GLN A 1 85 ? -1.91 -31.125 -7.023 1 97.12 85 GLN A N 1
ATOM 678 C CA . GLN A 1 85 ? -0.676 -31.5 -7.707 1 97.12 85 GLN A CA 1
ATOM 679 C C . GLN A 1 85 ? 0.188 -30.281 -7.988 1 97.12 85 GLN A C 1
ATOM 681 O O . GLN A 1 85 ? 1.406 -30.312 -7.805 1 97.12 85 GLN A O 1
ATOM 686 N N . VAL A 1 86 ? -0.436 -29.219 -8.43 1 97.94 86 VAL A N 1
ATOM 687 C CA . VAL A 1 86 ? 0.301 -27.984 -8.688 1 97.94 86 VAL A CA 1
ATOM 688 C C . VAL A 1 86 ? 0.95 -27.5 -7.402 1 97.94 86 VAL A C 1
ATOM 690 O O . VAL A 1 86 ? 2.131 -27.141 -7.391 1 97.94 86 VAL A O 1
ATOM 693 N N . TYR A 1 87 ? 0.19 -27.438 -6.293 1 98.19 87 TYR A N 1
ATOM 694 C CA . TYR A 1 87 ? 0.734 -27 -5.008 1 98.19 87 TYR A CA 1
ATOM 695 C C . TYR A 1 87 ? 1.936 -27.844 -4.609 1 98.19 87 TYR A C 1
ATOM 697 O O . TYR A 1 87 ? 2.961 -27.312 -4.176 1 98.19 87 TYR A O 1
ATOM 705 N N . ASP A 1 88 ? 1.787 -29.109 -4.781 1 97.44 88 ASP A N 1
ATOM 706 C CA . ASP A 1 88 ? 2.869 -30.016 -4.406 1 97.44 88 ASP A CA 1
ATOM 707 C C . ASP A 1 88 ? 4.125 -29.734 -5.227 1 97.44 88 ASP A C 1
ATOM 709 O O . ASP A 1 88 ? 5.234 -29.703 -4.684 1 97.44 88 ASP A O 1
ATOM 713 N N . ASN A 1 89 ? 3.918 -29.562 -6.512 1 96.19 89 ASN A N 1
ATOM 714 C CA . ASN A 1 89 ? 5.035 -29.25 -7.395 1 96.19 89 ASN A CA 1
ATOM 715 C C . ASN A 1 89 ? 5.727 -27.953 -6.977 1 96.19 89 ASN A C 1
ATOM 717 O O . ASN A 1 89 ? 6.957 -27.875 -6.977 1 96.19 89 ASN A O 1
ATOM 721 N N . ILE A 1 90 ? 4.93 -26.938 -6.621 1 97.75 90 ILE A N 1
ATOM 722 C CA . ILE A 1 90 ? 5.473 -25.656 -6.211 1 97.75 90 ILE A CA 1
ATOM 723 C C . ILE A 1 90 ? 6.238 -25.812 -4.898 1 97.75 90 ILE A C 1
ATOM 725 O O . ILE A 1 90 ? 7.332 -25.266 -4.738 1 97.75 90 ILE A O 1
ATOM 729 N N . MET A 1 91 ? 5.676 -26.562 -3.965 1 97.81 91 MET A N 1
ATOM 730 C CA . MET A 1 91 ? 6.219 -26.734 -2.619 1 97.81 91 MET A CA 1
ATOM 731 C C . MET A 1 91 ? 7.625 -27.312 -2.666 1 97.81 91 MET A C 1
ATOM 733 O O . MET A 1 91 ? 8.461 -26.984 -1.822 1 97.81 91 MET A O 1
ATOM 737 N N . GLU A 1 92 ? 7.957 -28.078 -3.709 1 96.31 92 GLU A N 1
ATOM 738 C CA . GLU A 1 92 ? 9.266 -28.703 -3.877 1 96.31 92 GLU A CA 1
ATOM 739 C C . GLU A 1 92 ? 10.352 -27.656 -4.078 1 96.31 92 GLU A C 1
ATOM 741 O O . GLU A 1 92 ? 11.539 -27.938 -3.904 1 96.31 92 GLU A O 1
ATOM 746 N N . HIS A 1 93 ? 9.961 -26.5 -4.398 1 96.38 93 HIS A N 1
ATOM 747 C CA . HIS A 1 93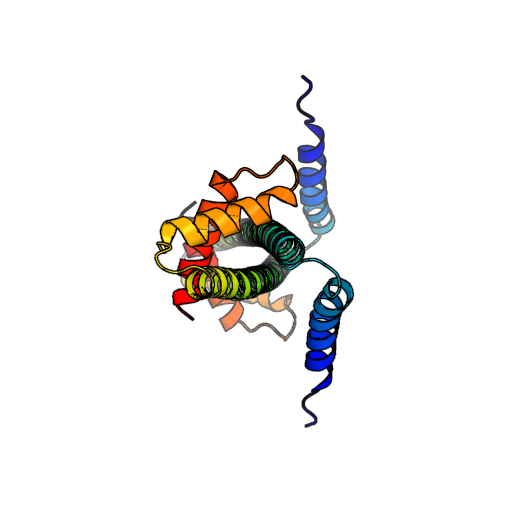 ? 10.922 -25.469 -4.754 1 96.38 93 HIS A CA 1
ATOM 748 C C . HIS A 1 93 ? 10.828 -24.281 -3.805 1 96.38 93 HIS A C 1
ATOM 750 O O . HIS A 1 93 ? 11.484 -23.25 -4.016 1 96.38 93 HIS A O 1
ATOM 756 N N . LEU A 1 94 ? 9.969 -24.359 -2.807 1 97 94 LEU A N 1
ATOM 757 C CA . LEU A 1 94 ? 9.82 -23.281 -1.831 1 97 94 LEU A CA 1
ATOM 758 C C . LEU A 1 94 ? 10.648 -23.562 -0.583 1 97 94 LEU A C 1
ATOM 760 O O . LEU A 1 94 ? 10.898 -24.719 -0.24 1 97 94 LEU A O 1
ATOM 764 N N . SER A 1 95 ? 11.133 -22.5 -0.04 1 92.12 95 SER A N 1
ATOM 765 C CA . SER A 1 95 ? 11.859 -22.656 1.217 1 92.12 95 SER A CA 1
ATOM 766 C C . SER A 1 95 ? 10.945 -23.156 2.328 1 92.12 95 SER A C 1
ATOM 768 O O . SER A 1 95 ? 9.727 -23.062 2.221 1 92.12 95 SER A O 1
ATOM 770 N N . ASP A 1 96 ? 11.508 -23.609 3.455 1 91.38 96 ASP A N 1
ATOM 771 C CA . ASP A 1 96 ? 10.805 -24.234 4.574 1 91.38 96 ASP A CA 1
ATOM 772 C C . ASP A 1 96 ? 9.961 -23.203 5.332 1 91.38 96 ASP A C 1
ATOM 774 O O . ASP A 1 96 ? 9.156 -23.578 6.188 1 91.38 96 ASP A O 1
ATOM 778 N N . ARG A 1 97 ? 10.07 -21.969 4.934 1 91.88 97 ARG A N 1
ATOM 779 C CA . ARG A 1 97 ? 9.289 -20.953 5.629 1 91.88 97 ARG A CA 1
ATOM 780 C C . ARG A 1 97 ? 7.84 -20.938 5.148 1 91.88 97 ARG A C 1
ATOM 782 O O . ARG A 1 97 ? 6.973 -20.328 5.777 1 91.88 97 ARG A O 1
ATOM 789 N N . PHE A 1 98 ? 7.645 -21.609 4.07 1 95.88 98 PHE A N 1
ATOM 790 C CA . PHE A 1 98 ? 6.293 -21.688 3.533 1 95.88 98 PHE A CA 1
ATOM 791 C C . PHE A 1 98 ? 5.684 -23.062 3.777 1 95.88 98 PHE A C 1
ATOM 793 O O . PHE A 1 98 ? 6.363 -24.078 3.625 1 95.88 98 PHE A O 1
ATOM 800 N N . THR A 1 99 ? 4.449 -23.031 4.156 1 96.81 99 THR A N 1
ATOM 801 C CA . THR A 1 99 ? 3.689 -24.266 4.262 1 96.81 99 THR A CA 1
ATOM 802 C C . THR A 1 99 ? 2.721 -24.406 3.09 1 96.81 99 THR A C 1
ATOM 804 O O . THR A 1 99 ? 2.396 -23.422 2.424 1 96.81 99 THR A O 1
ATOM 807 N N . LYS A 1 100 ? 2.273 -25.594 2.857 1 96.38 100 LYS A N 1
ATOM 808 C CA . LYS A 1 100 ? 1.281 -25.828 1.811 1 96.38 100 LYS A CA 1
ATOM 809 C C . LYS A 1 100 ? -0.004 -25.062 2.096 1 96.38 100 LYS A C 1
ATOM 811 O O . LYS A 1 100 ? -0.637 -24.531 1.178 1 96.38 100 LYS A O 1
ATOM 816 N N . ASP A 1 101 ? -0.328 -24.953 3.383 1 96.75 101 ASP A N 1
ATOM 817 C CA . ASP A 1 101 ? -1.519 -24.203 3.791 1 96.75 101 ASP A CA 1
ATOM 818 C C . ASP A 1 101 ? -1.399 -22.734 3.426 1 96.75 101 ASP A C 1
ATOM 820 O O . ASP A 1 101 ? -2.328 -22.156 2.859 1 96.75 101 ASP A O 1
ATOM 824 N N . THR A 1 102 ? -0.26 -22.172 3.668 1 96.62 102 THR A N 1
ATOM 825 C CA . THR A 1 102 ? -0.027 -20.766 3.336 1 96.62 102 THR A CA 1
ATOM 826 C C . THR A 1 102 ? -0.083 -20.547 1.825 1 96.62 102 THR A C 1
ATOM 828 O O . THR A 1 102 ? -0.672 -19.578 1.353 1 96.62 102 THR A O 1
ATOM 831 N N . LEU A 1 103 ? 0.56 -21.453 1.083 1 98.38 103 LEU A N 1
ATOM 832 C CA . LEU A 1 103 ? 0.533 -21.391 -0.375 1 98.38 103 LEU A CA 1
ATOM 833 C C . LEU A 1 103 ? -0.9 -21.438 -0.894 1 98.38 103 LEU A C 1
ATOM 835 O O . LEU A 1 103 ? -1.29 -20.594 -1.71 1 98.38 103 LEU A O 1
ATOM 839 N N . CYS A 1 104 ? -1.67 -22.344 -0.369 1 97.56 104 CYS A N 1
ATOM 840 C CA . CYS A 1 104 ? -3.053 -22.516 -0.797 1 97.56 104 CYS A CA 1
ATOM 841 C C . CYS A 1 104 ? -3.881 -21.266 -0.483 1 97.56 104 CYS A C 1
ATOM 843 O O . CYS A 1 104 ? -4.559 -20.734 -1.361 1 97.56 104 CYS A O 1
ATOM 845 N N . LYS A 1 105 ? -3.773 -20.781 0.724 1 96.94 105 LYS A N 1
ATOM 846 C CA . LYS A 1 105 ? -4.562 -19.641 1.167 1 96.94 105 LYS A CA 1
ATOM 847 C C . LYS A 1 105 ? -4.23 -18.391 0.35 1 96.94 105 LYS A C 1
ATOM 849 O O . LYS A 1 105 ? -5.129 -17.703 -0.119 1 96.94 105 LYS A O 1
ATOM 854 N N . LYS A 1 106 ? -2.963 -18.156 0.142 1 97.19 106 LYS A N 1
ATOM 855 C CA . LYS A 1 106 ? -2.537 -16.969 -0.608 1 97.19 106 LYS A CA 1
ATOM 856 C C . LYS A 1 106 ? -2.938 -17.078 -2.076 1 97.19 106 LYS A C 1
ATOM 858 O O . LYS A 1 106 ? -3.348 -16.094 -2.688 1 97.19 106 LYS A O 1
ATOM 863 N N . THR A 1 107 ? -2.816 -18.297 -2.594 1 97.44 107 THR A N 1
ATOM 864 C CA . THR A 1 107 ? -3.215 -18.5 -3.98 1 97.44 107 THR A CA 1
ATOM 865 C C . THR A 1 107 ? -4.711 -18.266 -4.156 1 97.44 107 THR A C 1
ATOM 867 O O . THR A 1 107 ? -5.129 -17.562 -5.086 1 97.44 107 THR A O 1
ATOM 870 N N . GLN A 1 108 ? -5.492 -18.781 -3.273 1 95.19 108 GLN A N 1
ATOM 871 C CA . GLN A 1 108 ? -6.941 -18.625 -3.355 1 95.19 108 GLN A CA 1
ATOM 872 C C . GLN A 1 108 ? -7.344 -17.156 -3.229 1 95.19 108 GLN A C 1
ATOM 874 O O . GLN A 1 108 ? -8.219 -16.688 -3.959 1 95.19 108 GLN A O 1
ATOM 879 N N . LYS A 1 109 ? -6.703 -16.5 -2.297 1 94.88 109 LYS A N 1
ATOM 880 C CA . LYS A 1 109 ? -6.953 -15.07 -2.145 1 94.88 109 LYS A CA 1
ATOM 881 C C . LYS A 1 109 ? -6.613 -14.32 -3.426 1 94.88 109 LYS A C 1
ATOM 883 O O . LYS A 1 109 ? -7.367 -13.438 -3.854 1 94.88 109 LYS A O 1
ATOM 888 N N . ALA A 1 110 ? -5.527 -14.648 -3.982 1 95.69 110 ALA A N 1
ATOM 889 C CA . ALA A 1 110 ? -5.086 -13.992 -5.211 1 95.69 110 ALA A CA 1
ATOM 890 C C . ALA A 1 110 ? -6.051 -14.273 -6.359 1 95.69 110 ALA A C 1
ATOM 892 O O . ALA A 1 110 ? -6.379 -13.375 -7.137 1 95.69 110 ALA A O 1
ATOM 893 N N . VAL A 1 111 ? -6.508 -15.461 -6.457 1 94 111 VAL A N 1
ATOM 894 C CA . VAL A 1 111 ? -7.449 -15.852 -7.5 1 94 111 VAL A CA 1
ATOM 895 C C . VAL A 1 111 ? -8.734 -15.031 -7.379 1 94 111 VAL A C 1
ATOM 897 O O . VAL A 1 111 ? -9.297 -14.609 -8.383 1 94 111 VAL A O 1
ATOM 900 N N . LYS A 1 112 ? -9.133 -14.875 -6.145 1 89.56 112 LYS A N 1
ATOM 901 C CA . LYS A 1 112 ? -10.352 -14.102 -5.902 1 89.56 112 LYS A CA 1
ATOM 902 C C . LYS A 1 112 ? -10.164 -12.641 -6.301 1 89.56 112 LYS A C 1
ATOM 904 O O . LYS A 1 112 ? -11.086 -12.016 -6.836 1 89.56 112 LYS A O 1
ATOM 909 N N . ILE A 1 113 ? -9.039 -12.109 -6.027 1 80.75 113 ILE A N 1
ATOM 910 C CA . ILE A 1 113 ? -8.75 -10.711 -6.328 1 80.75 113 ILE A CA 1
ATOM 911 C C . ILE A 1 113 ? -8.68 -10.516 -7.84 1 80.75 113 ILE A C 1
ATOM 913 O O . ILE A 1 113 ? -9.172 -9.516 -8.367 1 80.75 113 ILE A O 1
ATOM 917 N N . PHE A 1 114 ? -8.18 -11.383 -8.531 1 73.5 114 PHE A N 1
ATOM 918 C CA . PHE A 1 114 ? -7.945 -11.227 -9.961 1 73.5 114 PHE A CA 1
ATOM 919 C C . PHE A 1 114 ? -9.086 -11.828 -10.773 1 73.5 114 PHE A C 1
ATOM 921 O O . PHE A 1 114 ? -9.133 -11.672 -11.992 1 73.5 114 PHE A O 1
ATOM 928 N N . LYS A 1 115 ? -9.875 -12.617 -10.148 1 69.12 115 LYS A N 1
ATOM 929 C CA . LYS A 1 115 ? -11.125 -12.953 -10.836 1 69.12 115 LYS A CA 1
ATOM 930 C C . LYS A 1 115 ? -11.93 -11.695 -11.148 1 69.12 115 LYS A C 1
ATOM 932 O O . LYS A 1 115 ? -12.742 -11.695 -12.078 1 69.12 115 LYS A O 1
ATOM 937 N N . LEU A 1 116 ? -11.594 -10.609 -10.445 1 58.91 116 LEU A N 1
ATOM 938 C CA . LEU A 1 116 ? -12.312 -9.352 -10.648 1 58.91 116 LEU A CA 1
ATOM 939 C C . LEU A 1 116 ? -11.719 -8.57 -11.812 1 58.91 116 LEU A C 1
ATOM 941 O O . LEU A 1 116 ? -12.312 -7.594 -12.281 1 58.91 116 LEU A O 1
ATOM 945 N N . PHE A 1 117 ? -10.688 -8.977 -12.195 1 51.78 117 PHE A N 1
ATOM 946 C CA . PHE A 1 117 ? -10.109 -8.375 -13.391 1 51.78 117 PHE A CA 1
ATOM 947 C C . PHE A 1 117 ? -10.281 -9.297 -14.594 1 51.78 117 PHE A C 1
ATOM 949 O O . PHE A 1 117 ? -10.289 -10.516 -14.453 1 51.78 117 PHE A O 1
ATOM 956 N N . MET B 1 1 ? 3.824 17.391 -28.703 1 23.44 1 MET B N 1
ATOM 957 C CA . MET B 1 1 ? 4.207 17.047 -27.344 1 23.44 1 MET B CA 1
ATOM 958 C C . MET B 1 1 ? 4.445 15.539 -27.203 1 23.44 1 MET B C 1
ATOM 960 O O . MET B 1 1 ? 3.566 14.734 -27.531 1 23.44 1 MET B O 1
ATOM 964 N N . TYR B 1 2 ? 5.789 15.047 -27.25 1 26.88 2 TYR B N 1
ATOM 965 C CA . TYR B 1 2 ? 6.355 13.727 -27.5 1 26.88 2 TYR B CA 1
ATOM 966 C C . TYR B 1 2 ? 6.18 12.82 -26.281 1 26.88 2 TYR B C 1
ATOM 968 O O . TYR B 1 2 ? 6.605 13.164 -25.172 1 26.88 2 TYR B O 1
ATOM 976 N N . MET B 1 3 ? 5.09 12.133 -26.141 1 31.45 3 MET B N 1
ATOM 977 C CA . MET B 1 3 ? 4.707 11.195 -25.094 1 31.45 3 MET B CA 1
ATOM 978 C C . MET B 1 3 ? 5.773 10.125 -24.906 1 31.45 3 MET B C 1
ATOM 980 O O . MET B 1 3 ? 6.137 9.43 -25.859 1 31.45 3 MET B O 1
ATOM 984 N N . PRO B 1 4 ? 6.711 10.297 -23.891 1 30.83 4 PRO B N 1
ATOM 985 C CA . PRO B 1 4 ? 7.875 9.422 -23.75 1 30.83 4 PRO B CA 1
ATOM 986 C C . PRO B 1 4 ? 7.488 7.953 -23.562 1 30.83 4 PRO B C 1
ATOM 988 O O . PRO B 1 4 ? 6.793 7.613 -22.609 1 30.83 4 PRO B O 1
ATOM 991 N N . ILE B 1 5 ? 7.34 7.16 -24.625 1 34.75 5 ILE B N 1
ATOM 992 C CA . ILE B 1 5 ? 7.082 5.75 -24.906 1 34.75 5 ILE B CA 1
ATOM 993 C C . ILE B 1 5 ? 8.117 4.887 -24.188 1 34.75 5 ILE B C 1
ATOM 995 O O . ILE B 1 5 ? 8 3.658 -24.172 1 34.75 5 ILE B O 1
ATOM 999 N N . THR B 1 6 ? 9.273 5.516 -23.719 1 37.53 6 THR B N 1
ATOM 1000 C CA . THR B 1 6 ? 10.43 4.66 -23.484 1 37.53 6 THR B CA 1
ATOM 1001 C C . THR B 1 6 ? 10.297 3.912 -22.172 1 37.53 6 THR B C 1
ATOM 1003 O O . THR B 1 6 ? 10.969 2.898 -21.953 1 37.53 6 THR B O 1
ATOM 1006 N N . SER B 1 7 ? 9.555 4.539 -21.25 1 41.31 7 SER B N 1
ATOM 1007 C CA . SER B 1 7 ? 9.609 3.926 -19.938 1 41.31 7 SER B CA 1
ATOM 1008 C C . SER B 1 7 ? 8.852 2.602 -19.906 1 41.31 7 SER B C 1
ATOM 1010 O O . SER B 1 7 ? 9.016 1.809 -18.969 1 41.31 7 SER B O 1
ATOM 1012 N N . ASN B 1 8 ? 7.949 2.453 -20.906 1 40.12 8 ASN B N 1
ATOM 1013 C CA . ASN B 1 8 ? 7.145 1.237 -20.922 1 40.12 8 ASN B CA 1
ATOM 1014 C C . ASN B 1 8 ? 7.953 0.035 -21.391 1 40.12 8 ASN B C 1
ATOM 1016 O O . ASN B 1 8 ? 7.676 -1.101 -21 1 40.12 8 ASN B O 1
ATOM 1020 N N . GLN B 1 9 ? 8.938 0.36 -22.281 1 39.94 9 GLN B N 1
ATOM 1021 C CA . GLN B 1 9 ? 9.703 -0.74 -22.859 1 39.94 9 GLN B CA 1
ATOM 1022 C C . GLN B 1 9 ? 10.648 -1.352 -21.812 1 39.94 9 GLN B C 1
ATOM 1024 O O . GLN B 1 9 ? 10.82 -2.57 -21.781 1 39.94 9 GLN B O 1
ATOM 1029 N N . ASN B 1 10 ? 11.242 -0.402 -21.016 1 40.09 10 ASN B N 1
ATOM 1030 C CA . ASN B 1 10 ? 12.211 -0.961 -20.062 1 40.09 10 ASN B CA 1
ATOM 1031 C C . ASN B 1 10 ? 11.523 -1.833 -19.016 1 40.09 10 ASN B C 1
ATOM 1033 O O . ASN B 1 10 ? 12.133 -2.768 -18.484 1 40.09 10 ASN B O 1
ATOM 1037 N N . GLN B 1 11 ? 10.312 -1.427 -18.672 1 39.44 11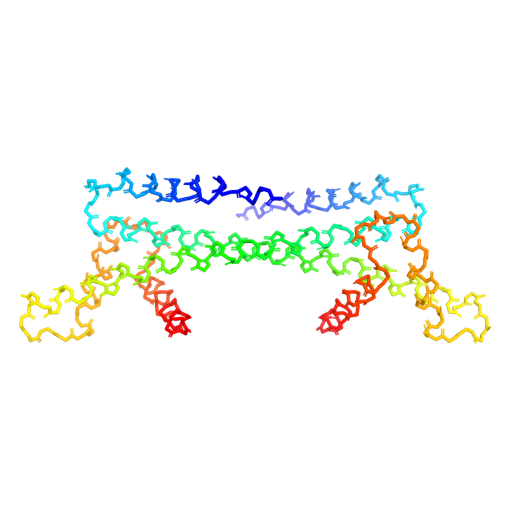 GLN B N 1
ATOM 1038 C CA . GLN B 1 11 ? 9.594 -2.258 -17.719 1 39.44 11 GLN B CA 1
ATOM 1039 C C . GLN B 1 11 ? 9.18 -3.588 -18.344 1 39.44 11 GLN B C 1
ATOM 1041 O O . GLN B 1 11 ? 9.172 -4.617 -17.672 1 39.44 11 GLN B O 1
ATOM 1046 N N . THR B 1 12 ? 8.836 -3.562 -19.594 1 38.31 12 THR B N 1
ATOM 1047 C CA . THR B 1 12 ? 8.555 -4.824 -20.266 1 38.31 12 THR B CA 1
ATOM 1048 C C . THR B 1 12 ? 9.805 -5.688 -20.344 1 38.31 12 THR B C 1
ATOM 1050 O O . THR B 1 12 ? 9.742 -6.906 -20.188 1 38.31 12 THR B O 1
ATOM 1053 N N . ILE B 1 13 ? 10.961 -5.035 -20.594 1 39.25 13 ILE B N 1
ATOM 1054 C CA . ILE B 1 13 ? 12.203 -5.781 -20.703 1 39.25 13 ILE B CA 1
ATOM 1055 C C . ILE B 1 13 ? 12.602 -6.352 -19.344 1 39.25 13 ILE B C 1
ATOM 1057 O O . ILE B 1 13 ? 13 -7.512 -19.25 1 39.25 13 ILE B O 1
ATOM 1061 N N . LYS B 1 14 ? 12.609 -5.492 -18.375 1 46.22 14 LYS B N 1
ATOM 1062 C CA . LYS B 1 14 ? 12.945 -6.047 -17.078 1 46.22 14 LYS B CA 1
ATOM 1063 C C . LYS B 1 14 ? 11.945 -7.117 -16.656 1 46.22 14 LYS B C 1
ATOM 1065 O O . LYS B 1 14 ? 12.312 -8.094 -16 1 46.22 14 LYS B O 1
ATOM 1070 N N . ASN B 1 15 ? 10.695 -6.824 -17.094 1 41.22 15 ASN B N 1
ATOM 1071 C CA . ASN B 1 15 ? 9.727 -7.898 -16.891 1 41.22 15 ASN B CA 1
ATOM 1072 C C . ASN B 1 15 ? 10.062 -9.117 -17.75 1 41.22 15 ASN B C 1
ATOM 1074 O O . ASN B 1 15 ? 9.875 -10.258 -17.297 1 41.22 15 ASN B O 1
ATOM 1078 N N . ASN B 1 16 ? 10.531 -8.82 -18.875 1 39.66 16 ASN B N 1
ATOM 1079 C CA . ASN B 1 16 ? 10.961 -9.922 -19.734 1 39.66 16 ASN B CA 1
ATOM 1080 C C . ASN B 1 16 ? 12.234 -10.57 -19.203 1 39.66 16 ASN B C 1
ATOM 1082 O O . ASN B 1 16 ? 12.453 -11.766 -19.406 1 39.66 16 ASN B O 1
ATOM 1086 N N . GLU B 1 17 ? 13.148 -9.703 -18.781 1 43.72 17 GLU B N 1
ATOM 1087 C CA . GLU B 1 17 ? 14.375 -10.305 -18.266 1 43.72 17 GLU B CA 1
ATOM 1088 C C . GLU B 1 17 ? 14.086 -11.234 -17.094 1 43.72 17 GLU B C 1
ATOM 1090 O O . GLU B 1 17 ? 14.781 -12.242 -16.906 1 43.72 17 GLU B O 1
ATOM 1095 N N . VAL B 1 18 ? 13.164 -10.812 -16.219 1 42.28 18 VAL B N 1
ATOM 1096 C CA . VAL B 1 18 ? 12.773 -11.797 -15.211 1 42.28 18 VAL B CA 1
ATOM 1097 C C . VAL B 1 18 ? 12.227 -13.047 -15.891 1 42.28 18 VAL B C 1
ATOM 1099 O O . VAL B 1 18 ? 12.422 -14.164 -15.398 1 42.28 18 VAL B O 1
ATOM 1102 N N . ALA B 1 19 ? 11.648 -12.82 -17.062 1 41.44 19 ALA B N 1
ATOM 1103 C CA . ALA B 1 19 ? 11.133 -14 -17.766 1 41.44 19 ALA B CA 1
ATOM 1104 C C . ALA B 1 19 ? 12.273 -14.812 -18.375 1 41.44 19 ALA B C 1
ATOM 1106 O O . ALA B 1 19 ? 12.219 -16.047 -18.391 1 41.44 19 ALA B O 1
ATOM 1107 N N . GLU B 1 20 ? 13.258 -14.156 -18.969 1 40.03 20 GLU B N 1
ATOM 1108 C CA . GLU B 1 20 ? 14.219 -14.938 -19.75 1 40.03 20 GLU B CA 1
ATOM 1109 C C . GLU B 1 20 ? 15.062 -15.828 -18.844 1 40.03 20 GLU B C 1
ATOM 1111 O O . GLU B 1 20 ? 15.438 -16.938 -19.234 1 40.03 20 GLU B O 1
ATOM 1116 N N . ASP B 1 21 ? 15.648 -15.172 -17.875 1 44.5 21 ASP B N 1
ATOM 1117 C CA . ASP B 1 21 ? 16.531 -16.062 -17.125 1 44.5 21 ASP B CA 1
ATOM 1118 C C . ASP B 1 21 ? 15.766 -17.281 -16.609 1 44.5 21 ASP B C 1
ATOM 1120 O O . ASP B 1 21 ? 16.359 -18.188 -16.031 1 44.5 21 ASP B O 1
ATOM 1124 N N . ASN B 1 22 ? 14.391 -17.109 -16.516 1 45.31 22 ASN B N 1
ATOM 1125 C CA . ASN B 1 22 ? 13.625 -18.234 -16.016 1 45.31 22 ASN B CA 1
ATOM 1126 C C . ASN B 1 22 ? 13.344 -19.266 -17.125 1 45.31 22 ASN B C 1
ATOM 1128 O O . ASN B 1 22 ? 12.289 -19.906 -17.125 1 45.31 22 ASN B O 1
ATOM 1132 N N . LEU B 1 23 ? 13.836 -19.047 -18.297 1 45.75 23 LEU B N 1
ATOM 1133 C CA . LEU B 1 23 ? 13.547 -19.953 -19.406 1 45.75 23 LEU B CA 1
ATOM 1134 C C . LEU B 1 23 ? 13.719 -21.406 -18.984 1 45.75 23 LEU B C 1
ATOM 1136 O O . LEU B 1 23 ? 12.992 -22.281 -19.469 1 45.75 23 LEU B O 1
ATOM 1140 N N . LYS B 1 24 ? 15.023 -21.734 -18.422 1 55.69 24 LYS B N 1
ATOM 1141 C CA . LYS B 1 24 ? 15.305 -23.156 -18.234 1 55.69 24 LYS B CA 1
ATOM 1142 C C . LYS B 1 24 ? 14.648 -23.703 -16.969 1 55.69 24 LYS B C 1
ATOM 1144 O O . LYS B 1 24 ? 14.797 -24.875 -16.641 1 55.69 24 LYS B O 1
ATOM 1149 N N . ALA B 1 25 ? 14.086 -22.781 -16.188 1 65.38 25 ALA B N 1
ATOM 1150 C CA . ALA B 1 25 ? 13.523 -23.344 -14.961 1 65.38 25 ALA B CA 1
ATOM 1151 C C . ALA B 1 25 ? 12.234 -24.109 -15.242 1 65.38 25 ALA B C 1
ATOM 1153 O O . ALA B 1 25 ? 11.484 -23.766 -16.156 1 65.38 25 ALA B O 1
ATOM 1154 N N . SER B 1 26 ? 12.258 -25.266 -14.695 1 88.44 26 SER B N 1
ATOM 1155 C CA . SER B 1 26 ? 11.008 -26.016 -14.781 1 88.44 26 SER B CA 1
ATOM 1156 C C . SER B 1 26 ? 9.82 -25.156 -14.383 1 88.44 26 SER B C 1
ATOM 1158 O O . SER B 1 26 ? 9.977 -24.156 -13.664 1 88.44 26 SER B O 1
ATOM 1160 N N . ILE B 1 27 ? 8.656 -25.344 -14.945 1 91.5 27 ILE B N 1
ATOM 1161 C CA . ILE B 1 27 ? 7.426 -24.609 -14.703 1 91.5 27 ILE B CA 1
ATOM 1162 C C . ILE B 1 27 ? 7.141 -24.531 -13.211 1 91.5 27 ILE B C 1
ATOM 1164 O O . ILE B 1 27 ? 6.863 -23.469 -12.672 1 91.5 27 ILE B O 1
ATOM 1168 N N . PRO B 1 28 ? 7.375 -25.641 -12.469 1 93.94 28 PRO B N 1
ATOM 1169 C CA . PRO B 1 28 ? 7.164 -25.562 -11.023 1 93.94 28 PRO B CA 1
ATOM 1170 C C . PRO B 1 28 ? 8.125 -24.594 -10.336 1 93.94 28 PRO B C 1
ATOM 1172 O O . PRO B 1 28 ? 7.727 -23.875 -9.422 1 93.94 28 PRO B O 1
ATOM 1175 N N . LYS B 1 29 ? 9.32 -24.594 -10.766 1 96 29 LYS B N 1
ATOM 1176 C CA . LYS B 1 29 ? 10.305 -23.672 -10.195 1 96 29 LYS B CA 1
ATOM 1177 C C . LYS B 1 29 ? 9.938 -22.219 -10.508 1 96 29 LYS B C 1
ATOM 1179 O O . LYS B 1 29 ? 10.078 -21.344 -9.648 1 96 29 LYS B O 1
ATOM 1184 N N . THR B 1 30 ? 9.492 -22.016 -11.711 1 96.94 30 THR B N 1
ATOM 1185 C CA . THR B 1 30 ? 9.055 -20.672 -12.102 1 96.94 30 THR B CA 1
ATOM 1186 C C . THR B 1 30 ? 7.871 -20.219 -11.25 1 96.94 30 THR B C 1
ATOM 1188 O O . THR B 1 30 ? 7.836 -19.078 -10.781 1 96.94 30 THR B O 1
ATOM 1191 N N . LEU B 1 31 ? 6.934 -21.078 -11.039 1 97.81 31 LEU B N 1
ATOM 1192 C CA . LEU B 1 31 ? 5.77 -20.766 -10.219 1 97.81 31 LEU B CA 1
ATOM 1193 C C . LEU B 1 31 ? 6.184 -20.453 -8.781 1 97.81 31 LEU B C 1
ATOM 1195 O O . LEU B 1 31 ? 5.664 -19.531 -8.164 1 97.81 31 LEU B O 1
ATOM 1199 N N . ALA B 1 32 ? 7.125 -21.203 -8.273 1 97.81 32 ALA B N 1
ATOM 1200 C CA . ALA B 1 32 ? 7.633 -20.953 -6.922 1 97.81 32 ALA B CA 1
ATOM 1201 C C . ALA B 1 32 ? 8.266 -19.578 -6.816 1 97.81 32 ALA B C 1
ATOM 1203 O O . ALA B 1 32 ? 8.023 -18.844 -5.848 1 97.81 32 ALA B O 1
ATOM 1204 N N . CYS B 1 33 ? 9.023 -19.25 -7.852 1 97.44 33 CYS B N 1
ATOM 1205 C CA . CYS B 1 33 ? 9.688 -17.938 -7.879 1 97.44 33 CYS B CA 1
ATOM 1206 C C . CYS B 1 33 ? 8.664 -16.812 -7.938 1 97.44 33 CYS B C 1
ATOM 1208 O O . CYS B 1 33 ? 8.773 -15.836 -7.203 1 97.44 33 CYS B O 1
ATOM 1210 N N . LEU B 1 34 ? 7.637 -16.984 -8.75 1 97.62 34 LEU B N 1
ATOM 1211 C CA . LEU B 1 34 ? 6.582 -15.977 -8.867 1 97.62 34 LEU B CA 1
ATOM 1212 C C . LEU B 1 34 ? 5.82 -15.828 -7.555 1 97.62 34 LEU B C 1
ATOM 1214 O O . LEU B 1 34 ? 5.52 -14.711 -7.125 1 97.62 34 LEU B O 1
ATOM 1218 N N . PHE B 1 35 ? 5.617 -16.938 -6.93 1 98.19 35 PHE B N 1
ATOM 1219 C CA . PHE B 1 35 ? 4.941 -16.938 -5.637 1 98.19 35 PHE B CA 1
ATOM 1220 C C . PHE B 1 35 ? 5.758 -16.172 -4.605 1 98.19 35 PHE B C 1
ATOM 1222 O O . PHE B 1 35 ? 5.227 -15.305 -3.906 1 98.19 35 PHE B O 1
ATOM 1229 N N . GLN B 1 36 ? 6.969 -16.422 -4.512 1 98 36 GLN B N 1
ATOM 1230 C CA . GLN B 1 36 ? 7.84 -15.758 -3.545 1 98 36 GLN B CA 1
ATOM 1231 C C . GLN B 1 36 ? 7.938 -14.266 -3.822 1 98 36 GLN B C 1
ATOM 1233 O O . GLN B 1 36 ? 7.934 -13.453 -2.893 1 98 36 GLN B O 1
ATOM 1238 N N . LYS B 1 37 ? 7.992 -13.938 -5.086 1 97.75 37 LYS B N 1
ATOM 1239 C CA . LYS B 1 37 ? 8.023 -12.531 -5.473 1 97.75 37 LYS B CA 1
ATOM 1240 C C . LYS B 1 37 ? 6.742 -11.812 -5.047 1 97.75 37 LYS B C 1
ATOM 1242 O O . LYS B 1 37 ? 6.789 -10.68 -4.566 1 97.75 37 LYS B O 1
ATOM 1247 N N . ALA B 1 38 ? 5.633 -12.484 -5.234 1 97.75 38 ALA B N 1
ATOM 1248 C CA . ALA B 1 38 ? 4.344 -11.922 -4.844 1 97.75 38 ALA B CA 1
ATOM 1249 C C . ALA B 1 38 ? 4.266 -11.727 -3.332 1 97.75 38 ALA B C 1
ATOM 1251 O O . ALA B 1 38 ? 3.82 -10.68 -2.855 1 97.75 38 ALA B O 1
ATOM 1252 N N . CYS B 1 39 ? 4.758 -12.688 -2.602 1 97.5 39 CYS B N 1
ATOM 1253 C CA . CYS B 1 39 ? 4.773 -12.594 -1.146 1 97.5 39 CYS B CA 1
ATOM 1254 C C . CYS B 1 39 ? 5.633 -11.422 -0.689 1 97.5 39 CYS B C 1
ATOM 1256 O O . CYS B 1 39 ? 5.246 -10.68 0.214 1 97.5 39 CYS B O 1
ATOM 1258 N N . ARG B 1 40 ? 6.766 -11.266 -1.313 1 97.81 40 ARG B N 1
ATOM 1259 C CA . ARG B 1 40 ? 7.656 -10.164 -0.964 1 97.81 40 ARG B CA 1
ATOM 1260 C C . ARG B 1 40 ? 7.023 -8.82 -1.293 1 97.81 40 ARG B C 1
ATOM 1262 O O . ARG B 1 40 ? 7.117 -7.875 -0.509 1 97.81 40 ARG B O 1
ATOM 1269 N N . ALA B 1 41 ? 6.406 -8.766 -2.441 1 97.94 41 ALA B N 1
ATOM 1270 C CA . ALA B 1 41 ? 5.715 -7.535 -2.834 1 97.94 41 ALA B CA 1
ATOM 1271 C C . ALA B 1 41 ? 4.594 -7.199 -1.857 1 97.94 41 ALA B C 1
ATOM 1273 O O . ALA B 1 41 ? 4.352 -6.027 -1.558 1 97.94 41 ALA B O 1
ATOM 1274 N N . GLU B 1 42 ? 3.914 -8.219 -1.415 1 97.88 42 GLU B N 1
ATOM 1275 C CA . GLU B 1 42 ? 2.85 -8.047 -0.431 1 97.88 42 GLU B CA 1
ATOM 1276 C C . GLU B 1 42 ? 3.385 -7.434 0.86 1 97.88 42 GLU B C 1
ATOM 1278 O O . GLU B 1 42 ? 2.785 -6.508 1.409 1 97.88 42 GLU B O 1
ATOM 1283 N N . ILE B 1 43 ? 4.469 -7.953 1.334 1 98.12 43 ILE B N 1
ATOM 1284 C CA . ILE B 1 43 ? 5.102 -7.438 2.543 1 98.12 43 ILE B CA 1
ATOM 1285 C C . ILE B 1 43 ? 5.516 -5.98 2.326 1 98.12 43 ILE B C 1
ATOM 1287 O O . ILE B 1 43 ? 5.297 -5.133 3.193 1 98.12 43 ILE B O 1
ATOM 1291 N N . CYS B 1 44 ? 6.059 -5.707 1.198 1 98.62 44 CYS B N 1
ATOM 1292 C CA . CYS B 1 44 ? 6.5 -4.355 0.865 1 98.62 44 CYS B CA 1
ATOM 1293 C C . CYS B 1 44 ? 5.32 -3.393 0.824 1 98.62 44 CYS B C 1
ATOM 1295 O O . CYS B 1 44 ? 5.406 -2.275 1.337 1 98.62 44 CYS B O 1
ATOM 1297 N N . ALA B 1 45 ? 4.266 -3.824 0.23 1 98.44 45 ALA B N 1
ATOM 1298 C CA . ALA B 1 45 ? 3.064 -2.992 0.157 1 98.44 45 ALA B CA 1
ATOM 1299 C C . ALA B 1 45 ? 2.51 -2.707 1.549 1 98.44 45 ALA B C 1
ATOM 1301 O O . ALA B 1 45 ? 2.143 -1.569 1.855 1 98.44 45 ALA B O 1
ATOM 1302 N N . THR B 1 46 ? 2.529 -3.691 2.377 1 98.5 46 THR B N 1
ATOM 1303 C CA . THR B 1 46 ? 2.039 -3.537 3.742 1 98.5 46 THR B CA 1
ATOM 1304 C C . THR B 1 46 ? 2.871 -2.508 4.504 1 98.5 46 THR B C 1
ATOM 1306 O O . THR B 1 46 ? 2.322 -1.631 5.172 1 98.5 46 THR B O 1
ATOM 1309 N N . LYS B 1 47 ? 4.133 -2.607 4.379 1 98.56 47 LYS B N 1
ATOM 1310 C CA . LYS B 1 47 ? 5.031 -1.674 5.047 1 98.56 47 LYS B CA 1
ATOM 1311 C C . LYS B 1 47 ? 4.84 -0.253 4.527 1 98.56 47 LYS B C 1
ATOM 1313 O O . LYS B 1 47 ? 4.875 0.708 5.297 1 98.56 47 LYS B O 1
ATOM 1318 N N . ALA B 1 48 ? 4.684 -0.14 3.246 1 98.56 48 ALA B N 1
ATOM 1319 C CA . ALA B 1 48 ? 4.473 1.175 2.646 1 98.56 48 ALA B CA 1
ATOM 1320 C C . ALA B 1 48 ? 3.164 1.794 3.133 1 98.56 48 ALA B C 1
ATOM 1322 O O . ALA B 1 48 ? 3.104 2.994 3.408 1 98.56 48 ALA B O 1
ATOM 1323 N N . ILE B 1 49 ? 2.193 0.994 3.271 1 97.81 49 ILE B N 1
ATOM 1324 C CA . ILE B 1 49 ? 0.896 1.454 3.756 1 97.81 49 ILE B CA 1
ATOM 1325 C C . ILE B 1 49 ? 1.019 1.912 5.207 1 97.81 49 ILE B C 1
ATOM 1327 O O . ILE B 1 49 ? 0.495 2.965 5.578 1 97.81 49 ILE B O 1
ATOM 1331 N N . GLN B 1 50 ? 1.648 1.15 6 1 97 50 GLN B N 1
ATOM 1332 C CA . GLN B 1 50 ? 1.861 1.508 7.398 1 97 50 GLN B CA 1
ATOM 1333 C C . GLN B 1 50 ? 2.588 2.844 7.52 1 97 50 GLN B C 1
ATOM 1335 O O . GLN B 1 50 ? 2.225 3.682 8.344 1 97 50 GLN B O 1
ATOM 1340 N N . LYS B 1 51 ? 3.568 2.992 6.699 1 97.75 51 LYS B N 1
ATOM 1341 C CA . LYS B 1 51 ? 4.312 4.25 6.695 1 97.75 51 LYS B CA 1
ATOM 1342 C C . LYS B 1 51 ? 3.416 5.418 6.293 1 97.75 51 LYS B C 1
ATOM 1344 O O . LYS B 1 51 ? 3.49 6.496 6.887 1 97.75 51 LYS B O 1
ATOM 1349 N N . GLU B 1 52 ? 2.658 5.211 5.305 1 97.5 52 GLU B N 1
ATOM 1350 C CA . GLU B 1 52 ? 1.707 6.234 4.879 1 97.5 52 GLU B CA 1
ATOM 1351 C C . GLU B 1 52 ? 0.794 6.652 6.031 1 97.5 52 GLU B C 1
ATOM 1353 O O . GLU B 1 52 ? 0.634 7.844 6.301 1 97.5 52 GLU B O 1
ATOM 1358 N N . ILE B 1 53 ? 0.262 5.691 6.637 1 96.06 53 ILE B N 1
ATOM 1359 C CA . ILE B 1 53 ? -0.663 5.93 7.738 1 96.06 53 ILE B CA 1
ATOM 1360 C C . ILE B 1 53 ? 0.038 6.727 8.836 1 96.06 53 ILE B C 1
ATOM 1362 O O . ILE B 1 53 ? -0.515 7.699 9.359 1 96.06 53 ILE B O 1
ATOM 1366 N N . LEU B 1 54 ? 1.213 6.367 9.133 1 96.12 54 LEU B N 1
ATOM 1367 C CA . LEU B 1 54 ? 1.976 7.035 10.18 1 96.12 54 LEU B CA 1
ATOM 1368 C C . LEU B 1 54 ? 2.25 8.492 9.82 1 96.12 54 LEU B C 1
ATOM 1370 O O . LEU B 1 54 ? 2.104 9.383 10.656 1 96.12 54 LEU B O 1
ATOM 1374 N N . CYS B 1 55 ? 2.623 8.75 8.609 1 96.81 55 CYS B N 1
ATOM 1375 C CA . CYS B 1 55 ? 2.906 10.102 8.148 1 96.81 55 CYS B CA 1
ATOM 1376 C C . CYS B 1 55 ? 1.665 10.984 8.25 1 96.81 55 CYS B C 1
ATOM 1378 O O . CYS B 1 55 ? 1.736 12.109 8.75 1 96.81 55 CYS B O 1
ATOM 1380 N N . TRP B 1 56 ? 0.542 10.383 7.891 1 97.06 56 TRP B N 1
ATOM 1381 C CA . TRP B 1 56 ? -0.695 11.156 7.969 1 97.06 56 TRP B CA 1
ATOM 1382 C C . TRP B 1 56 ? -1.108 11.375 9.422 1 97.06 56 TRP B C 1
ATOM 1384 O O . TRP B 1 56 ? -1.646 12.43 9.766 1 97.06 56 TRP B O 1
ATOM 1394 N N . TYR B 1 57 ? -0.851 10.422 10.211 1 96 57 TYR B N 1
ATOM 1395 C CA . TYR B 1 57 ? -1.175 10.555 11.633 1 96 57 TYR B CA 1
ATOM 1396 C C . TYR B 1 57 ? -0.45 11.742 12.25 1 96 57 TYR B C 1
ATOM 1398 O O . TYR B 1 57 ? -1.071 12.578 12.906 1 96 57 TYR B O 1
ATOM 1406 N N . TYR B 1 58 ? 0.797 11.875 12.07 1 95.12 58 TYR B N 1
ATOM 1407 C CA . TYR B 1 58 ? 1.583 12.953 12.656 1 95.12 58 TYR B CA 1
ATOM 1408 C C . TYR B 1 58 ? 1.166 14.305 12.078 1 95.12 58 TYR B C 1
ATOM 1410 O O . TYR B 1 58 ? 1.078 15.297 12.812 1 95.12 58 TYR B O 1
ATOM 1418 N N . TYR B 1 59 ? 0.88 14.32 10.828 1 97.06 59 TYR B N 1
ATOM 1419 C CA . TYR B 1 59 ? 0.405 15.555 10.211 1 97.06 59 TYR B CA 1
ATOM 1420 C C . TYR B 1 59 ? -0.912 16 10.836 1 97.06 59 TYR B C 1
ATOM 1422 O O . TYR B 1 59 ? -1.044 17.156 11.258 1 97.06 59 TYR B O 1
ATOM 1430 N N . VAL B 1 60 ? -1.853 15.094 10.93 1 97.31 60 VAL B N 1
ATOM 1431 C CA . VAL B 1 60 ? -3.189 15.414 11.414 1 97.31 60 VAL B CA 1
ATOM 1432 C C . VAL B 1 60 ? -3.121 15.836 12.883 1 97.31 60 VAL B C 1
ATOM 1434 O O . VAL B 1 60 ? -3.811 16.766 13.297 1 97.31 60 VAL B O 1
ATOM 1437 N N . LYS B 1 61 ? -2.32 15.164 13.586 1 95.38 61 LYS B N 1
ATOM 1438 C CA . LYS B 1 61 ? -2.156 15.523 14.992 1 95.38 61 LYS B CA 1
ATOM 1439 C C . LYS B 1 61 ? -1.724 16.969 15.141 1 95.38 61 LYS B C 1
ATOM 1441 O O . LYS B 1 61 ? -2.346 17.734 15.883 1 95.38 61 LYS B O 1
ATOM 1446 N N . MET B 1 62 ? -0.742 17.375 14.445 1 96.38 62 MET B N 1
ATOM 1447 C CA . MET B 1 62 ? -0.24 18.75 14.523 1 96.38 62 MET B CA 1
ATOM 1448 C C . MET B 1 62 ? -1.247 19.734 13.938 1 96.38 62 MET B C 1
ATOM 1450 O O . MET B 1 62 ? -1.416 20.844 14.461 1 96.38 62 MET B O 1
ATOM 1454 N N . TYR B 1 63 ? -1.893 19.312 12.883 1 96.88 63 TYR B N 1
ATOM 1455 C CA . TYR B 1 63 ? -2.922 20.125 12.25 1 96.88 63 TYR B CA 1
ATOM 1456 C C . TYR B 1 63 ? -4.031 20.469 13.234 1 96.88 63 TYR B C 1
ATOM 1458 O O . TYR B 1 63 ? -4.402 21.625 13.383 1 96.88 63 TYR B O 1
ATOM 1466 N N . LYS B 1 64 ? -4.516 19.5 13.93 1 96.19 64 LYS B N 1
ATOM 1467 C CA . LYS B 1 64 ? -5.594 19.703 14.891 1 96.19 64 LYS B CA 1
ATOM 1468 C C . LYS B 1 64 ? -5.148 20.594 16.047 1 96.19 64 LYS B C 1
ATOM 1470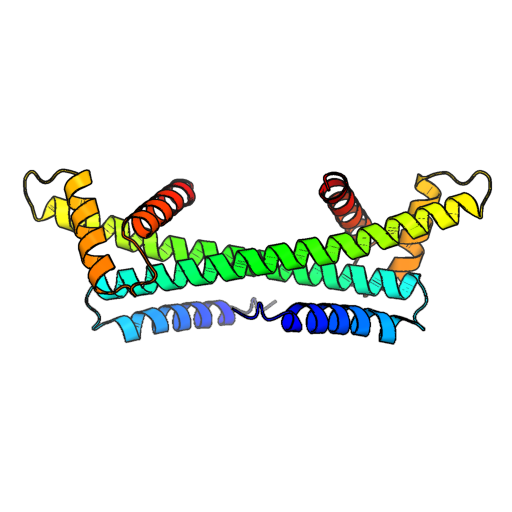 O O . LYS B 1 64 ? -5.902 21.453 16.5 1 96.19 64 LYS B O 1
ATOM 1475 N N . GLU B 1 65 ? -3.969 20.391 16.484 1 95.75 65 GLU B N 1
ATOM 1476 C CA . GLU B 1 65 ? -3.416 21.219 17.547 1 95.75 65 GLU B CA 1
ATOM 1477 C C . GLU B 1 65 ? -3.34 22.688 17.125 1 95.75 65 GLU B C 1
ATOM 1479 O O . GLU B 1 65 ? -3.682 23.578 17.906 1 95.75 65 GLU B O 1
ATOM 1484 N N . LYS B 1 66 ? -3 22.906 15.898 1 96.62 66 LYS B N 1
ATOM 1485 C CA . LYS B 1 66 ? -2.873 24.281 15.414 1 96.62 66 LYS B CA 1
ATOM 1486 C C . LYS B 1 66 ? -4.242 24.938 15.266 1 96.62 66 LYS B C 1
ATOM 1488 O O . LYS B 1 66 ? -4.402 26.125 15.562 1 96.62 66 LYS B O 1
ATOM 1493 N N . VAL B 1 67 ? -5.172 24.188 14.828 1 96.56 67 VAL B N 1
ATOM 1494 C CA . VAL B 1 67 ? -6.531 24.703 14.703 1 96.56 67 VAL B CA 1
ATOM 1495 C C . VAL B 1 67 ? -7.055 25.109 16.078 1 96.56 67 VAL B C 1
ATOM 1497 O O . VAL B 1 67 ? -7.598 26.203 16.25 1 96.56 67 VAL B O 1
ATOM 1500 N N . GLU B 1 68 ? -6.812 24.25 17.047 1 96.06 68 GLU B N 1
ATOM 1501 C CA . GLU B 1 68 ? -7.266 24.531 18.406 1 96.06 68 GLU B CA 1
ATOM 1502 C C . GLU B 1 68 ? -6.527 25.719 19 1 96.06 68 GLU B C 1
ATOM 1504 O O . GLU B 1 68 ? -7.125 26.547 19.703 1 96.06 68 GLU B O 1
ATOM 1509 N N . GLU B 1 69 ? -5.332 25.828 18.781 1 96.12 69 GLU B N 1
ATOM 1510 C CA . GLU B 1 69 ? -4.551 26.969 19.234 1 96.12 69 GLU B CA 1
ATOM 1511 C C . GLU B 1 69 ? -5.129 28.281 18.703 1 96.12 69 GLU B C 1
ATOM 1513 O O . GLU B 1 69 ? -5.266 29.25 19.453 1 96.12 69 GLU B O 1
ATOM 1518 N N . ILE B 1 70 ? -5.453 28.328 17.406 1 95.75 70 ILE B N 1
ATOM 1519 C CA . ILE B 1 70 ? -6.004 29.516 16.781 1 95.75 70 ILE B CA 1
ATOM 1520 C C . ILE B 1 70 ? -7.359 29.859 17.406 1 95.75 70 ILE B C 1
ATOM 1522 O O . ILE B 1 70 ? -7.633 31.016 17.719 1 95.75 70 ILE B O 1
ATOM 1526 N N . LYS B 1 71 ? -8.172 28.859 17.641 1 96.25 71 LYS B N 1
ATOM 1527 C CA . LYS B 1 71 ? -9.492 29.062 18.219 1 96.25 71 LYS B CA 1
ATOM 1528 C C . LYS B 1 71 ? -9.383 29.609 19.641 1 96.25 71 LYS B C 1
ATOM 1530 O O . LYS B 1 71 ? -10.18 30.453 20.047 1 96.25 71 LYS B O 1
ATOM 1535 N N . ASN B 1 72 ? -8.383 29.203 20.328 1 95.69 72 ASN B N 1
ATOM 1536 C CA . ASN B 1 72 ? -8.188 29.609 21.719 1 95.69 72 ASN B CA 1
ATOM 1537 C C . ASN B 1 72 ? -7.582 31 21.812 1 95.69 72 ASN B C 1
ATOM 1539 O O . ASN B 1 72 ? -7.832 31.734 22.781 1 95.69 72 ASN B O 1
ATOM 1543 N N . ALA B 1 73 ? -6.84 31.359 20.875 1 94.19 73 ALA B N 1
ATOM 1544 C CA . ALA B 1 73 ? -6.137 32.656 20.906 1 94.19 73 ALA B CA 1
ATOM 1545 C C . ALA B 1 73 ? -7.035 33.781 20.406 1 94.19 73 ALA B C 1
ATOM 1547 O O . ALA B 1 73 ? -6.809 34.938 20.719 1 94.19 73 ALA B O 1
ATOM 1548 N N . GLN B 1 74 ? -8.008 33.438 19.562 1 91.12 74 GLN B N 1
ATOM 1549 C CA . GLN B 1 74 ? -8.867 34.438 18.938 1 91.12 74 GLN B CA 1
ATOM 1550 C C . GLN B 1 74 ? -10.328 34.219 19.328 1 91.12 74 GLN B C 1
ATOM 1552 O O . GLN B 1 74 ? -10.984 33.312 18.844 1 91.12 74 GLN B O 1
ATOM 1557 N N . ARG B 1 75 ? -10.836 35.094 20.078 1 90.25 75 ARG B N 1
ATOM 1558 C CA . ARG B 1 75 ? -12.227 35 20.531 1 90.25 75 ARG B CA 1
ATOM 1559 C C . ARG B 1 75 ? -13.195 35.156 19.375 1 90.25 75 ARG B C 1
ATOM 1561 O O . ARG B 1 75 ? -13.039 36.062 18.531 1 90.25 75 ARG B O 1
ATOM 1568 N N . GLY B 1 76 ? -14.102 34.219 19.25 1 92.88 76 GLY B N 1
ATOM 1569 C CA . GLY B 1 76 ? -15.188 34.344 18.281 1 92.88 76 GLY B CA 1
ATOM 1570 C C . GLY B 1 76 ? -14.852 33.75 16.938 1 92.88 76 GLY B C 1
ATOM 1571 O O . GLY B 1 76 ? -15.656 33.812 16 1 92.88 76 GLY B O 1
ATOM 1572 N N . VAL B 1 77 ? -13.633 33.188 16.859 1 94.94 77 VAL B N 1
ATOM 1573 C CA . VAL B 1 77 ? -13.258 32.594 15.578 1 94.94 77 VAL B CA 1
ATOM 1574 C C . VAL B 1 77 ? -13.977 31.266 15.391 1 94.94 77 VAL B C 1
ATOM 1576 O O . VAL B 1 77 ? -13.992 30.422 16.297 1 94.94 77 VAL B O 1
ATOM 1579 N N . SER B 1 78 ? -14.586 31.109 14.18 1 96 78 SER B N 1
ATOM 1580 C CA . SER B 1 78 ? -15.273 29.859 13.867 1 96 78 SER B CA 1
ATOM 1581 C C . SER B 1 78 ? -14.273 28.75 13.547 1 96 78 SER B C 1
ATOM 1583 O O . SER B 1 78 ? -13.125 29.016 13.188 1 96 78 SER B O 1
ATOM 1585 N N . ASP B 1 79 ? -14.727 27.531 13.641 1 95.38 79 ASP B N 1
ATOM 1586 C CA . ASP B 1 79 ? -13.914 26.375 13.297 1 95.38 79 ASP B CA 1
ATOM 1587 C C . ASP B 1 79 ? -13.422 26.453 11.852 1 95.38 79 ASP B C 1
ATOM 1589 O O . ASP B 1 79 ? -12.234 26.234 11.578 1 95.38 79 ASP B O 1
ATOM 1593 N N . GLN B 1 80 ? -14.312 26.781 11.016 1 95.62 80 GLN B N 1
ATOM 1594 C CA . GLN B 1 80 ? -13.984 26.875 9.594 1 95.62 80 GLN B CA 1
ATOM 1595 C C . GLN B 1 80 ? -12.938 27.938 9.336 1 95.62 80 GLN B C 1
ATOM 1597 O O . GLN B 1 80 ? -12.008 27.734 8.555 1 95.62 80 GLN B O 1
ATOM 1602 N N . SER B 1 81 ? -13.125 29.047 9.969 1 96.56 81 SER B N 1
ATOM 1603 C CA . SER B 1 81 ? -12.172 30.141 9.805 1 96.56 81 SER B CA 1
ATOM 1604 C C . SER B 1 81 ? -10.797 29.75 10.336 1 96.56 81 SER B C 1
ATOM 1606 O O . SER B 1 81 ? -9.773 30.047 9.711 1 96.56 81 SER B O 1
ATOM 1608 N N . ALA B 1 82 ? -10.719 29.125 11.5 1 97.38 82 ALA B N 1
ATOM 1609 C CA . ALA B 1 82 ? -9.461 28.656 12.07 1 97.38 82 ALA B CA 1
ATOM 1610 C C . ALA B 1 82 ? -8.766 27.688 11.133 1 97.38 82 ALA B C 1
ATOM 1612 O O . ALA B 1 82 ? -7.562 27.797 10.883 1 97.38 82 ALA B O 1
ATOM 1613 N N . ARG B 1 83 ? -9.477 26.766 10.547 1 97.31 83 ARG B N 1
ATOM 1614 C CA . ARG B 1 83 ? -8.922 25.797 9.602 1 97.31 83 ARG B CA 1
ATOM 1615 C C . ARG B 1 83 ? -8.352 26.5 8.375 1 97.31 83 ARG B C 1
ATOM 1617 O O . ARG B 1 83 ? -7.254 26.172 7.922 1 97.31 83 ARG B O 1
ATOM 1624 N N . ASN B 1 84 ? -9.102 27.422 7.895 1 97.31 84 ASN B N 1
ATOM 1625 C CA . ASN B 1 84 ? -8.656 28.156 6.711 1 97.31 84 ASN B CA 1
ATOM 1626 C C . ASN B 1 84 ? -7.344 28.891 6.969 1 97.31 84 ASN B C 1
ATOM 1628 O O . ASN B 1 84 ? -6.477 28.953 6.094 1 97.31 84 ASN B O 1
ATOM 1632 N N . GLN B 1 85 ? -7.238 29.453 8.141 1 96.94 85 GLN B N 1
ATOM 1633 C CA . GLN B 1 85 ? -5.992 30.125 8.5 1 96.94 85 GLN B CA 1
ATOM 1634 C C . GLN B 1 85 ? -4.824 29.141 8.508 1 96.94 85 GLN B C 1
ATOM 1636 O O . GLN B 1 85 ? -3.736 29.469 8.023 1 96.94 85 GLN B O 1
ATOM 1641 N N . VAL B 1 86 ? -5.039 27.984 9.062 1 97.81 86 VAL B N 1
ATOM 1642 C CA . VAL B 1 86 ? -3.994 26.969 9.086 1 97.81 86 VAL B CA 1
ATOM 1643 C C . VAL B 1 86 ? -3.6 26.594 7.656 1 97.81 86 VAL B C 1
ATOM 1645 O O . VAL B 1 86 ? -2.412 26.531 7.328 1 97.81 86 VAL B O 1
ATOM 1648 N N . TYR B 1 87 ? -4.594 26.344 6.773 1 98.12 87 TYR B N 1
ATOM 1649 C CA . TYR B 1 87 ? -4.312 26.016 5.383 1 98.12 87 TYR B CA 1
ATOM 1650 C C . TYR B 1 87 ? -3.488 27.109 4.715 1 98.12 87 TYR B C 1
ATOM 1652 O O . TYR B 1 87 ? -2.514 26.828 4.016 1 98.12 87 TYR B O 1
ATOM 1660 N N . ASP B 1 88 ? -3.875 28.312 4.953 1 97.19 88 ASP B N 1
ATOM 1661 C CA . ASP B 1 88 ? -3.168 29.422 4.344 1 97.19 88 ASP B CA 1
ATOM 1662 C C . ASP B 1 88 ? -1.714 29.484 4.809 1 97.19 88 ASP B C 1
ATOM 1664 O O . ASP B 1 88 ? -0.807 29.688 4 1 97.19 88 ASP B O 1
ATOM 1668 N N . ASN B 1 89 ? -1.539 29.297 6.105 1 95.94 89 ASN B N 1
ATOM 1669 C CA . ASN B 1 89 ? -0.19 29.281 6.66 1 95.94 89 ASN B CA 1
ATOM 1670 C C . ASN B 1 89 ? 0.656 28.172 6.035 1 95.94 89 ASN B C 1
ATOM 1672 O O . ASN B 1 89 ? 1.826 28.391 5.715 1 95.94 89 ASN B O 1
ATOM 1676 N N . ILE B 1 90 ? 0.046 27 5.852 1 97.69 90 ILE B N 1
ATOM 1677 C CA . ILE B 1 90 ? 0.753 25.859 5.277 1 97.69 90 ILE B CA 1
ATOM 1678 C C . ILE B 1 90 ? 1.094 26.141 3.814 1 97.69 90 ILE B C 1
ATOM 1680 O O . ILE B 1 90 ? 2.203 25.859 3.361 1 97.69 90 ILE B O 1
ATOM 1684 N N . MET B 1 91 ? 0.144 26.719 3.084 1 97.69 91 MET B N 1
ATOM 1685 C CA . MET B 1 91 ? 0.268 26.969 1.65 1 97.69 91 MET B CA 1
ATOM 1686 C C . MET B 1 91 ? 1.467 27.859 1.353 1 97.69 91 MET B C 1
ATOM 1688 O O . MET B 1 91 ? 2.105 27.719 0.309 1 97.69 91 MET B O 1
ATOM 1692 N N . GLU B 1 92 ? 1.877 28.703 2.305 1 96.12 92 GLU B N 1
ATOM 1693 C CA . GLU B 1 92 ? 3.008 29.625 2.146 1 96.12 92 GLU B CA 1
ATOM 1694 C C . GLU B 1 92 ? 4.32 28.859 2.029 1 96.12 92 GLU B C 1
ATOM 1696 O O . GLU B 1 92 ? 5.324 29.391 1.558 1 96.12 92 GLU B O 1
ATOM 1701 N N . HIS B 1 93 ? 4.309 27.656 2.412 1 96.12 93 HIS B N 1
ATOM 1702 C CA . HIS B 1 93 ? 5.547 26.891 2.477 1 96.12 93 HIS B CA 1
ATOM 1703 C C . HIS B 1 93 ? 5.492 25.672 1.557 1 96.12 93 HIS B C 1
ATOM 1705 O O . HIS B 1 93 ? 6.402 24.844 1.561 1 96.12 93 HIS B O 1
ATOM 1711 N N . LEU B 1 94 ? 4.402 25.5 0.828 1 96.81 94 LEU B N 1
ATOM 1712 C CA . LEU B 1 94 ? 4.262 24.391 -0.101 1 96.81 94 LEU B CA 1
ATOM 1713 C C . LEU B 1 94 ? 4.664 24.797 -1.513 1 96.81 94 LEU B C 1
ATOM 1715 O O . LEU B 1 94 ? 4.551 25.969 -1.877 1 96.81 94 LEU B O 1
ATOM 1719 N N . SER B 1 95 ? 5.199 23.859 -2.182 1 91.44 95 SER B N 1
ATOM 1720 C CA . SER B 1 95 ? 5.535 24.125 -3.578 1 91.44 95 SER B CA 1
ATOM 1721 C C . SER B 1 95 ? 4.281 24.375 -4.41 1 91.44 95 SER B C 1
ATOM 1723 O O . SER B 1 95 ? 3.174 24.016 -3.998 1 91.44 95 SER B O 1
ATOM 1725 N N . ASP B 1 96 ? 4.434 24.90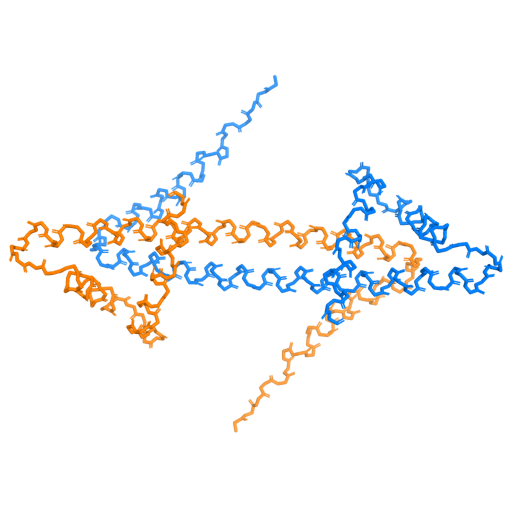6 -5.637 1 90.88 96 ASP B N 1
ATOM 1726 C CA . ASP B 1 96 ? 3.354 25.344 -6.523 1 90.88 96 ASP B CA 1
ATOM 1727 C C . ASP B 1 96 ? 2.588 24.141 -7.074 1 90.88 96 ASP B C 1
ATOM 1729 O O . ASP B 1 96 ? 1.522 24.297 -7.672 1 90.88 96 ASP B O 1
ATOM 1733 N N . ARG B 1 97 ? 3.062 22.969 -6.758 1 91.38 97 ARG B N 1
ATOM 1734 C CA . ARG B 1 97 ? 2.373 21.781 -7.266 1 91.38 97 ARG B CA 1
ATOM 1735 C C . ARG B 1 97 ? 1.14 21.469 -6.43 1 91.38 97 ARG B C 1
ATOM 1737 O O . ARG B 1 97 ? 0.297 20.656 -6.836 1 91.38 97 ARG B O 1
ATOM 1744 N N . PHE B 1 98 ? 1.093 22.109 -5.305 1 95.62 98 PHE B N 1
ATOM 1745 C CA . PHE B 1 98 ? -0.057 21.891 -4.438 1 95.62 98 PHE B CA 1
ATOM 1746 C C . PHE B 1 98 ? -1.008 23.078 -4.477 1 95.62 98 PHE B C 1
ATOM 1748 O O . PHE B 1 98 ? -0.569 24.219 -4.488 1 95.62 98 PHE B O 1
ATOM 1755 N N . THR B 1 99 ? -2.277 22.75 -4.523 1 96.62 99 THR B N 1
ATOM 1756 C CA . THR B 1 99 ? -3.303 23.781 -4.391 1 96.62 99 THR B CA 1
ATOM 1757 C C . THR B 1 99 ? -3.951 23.719 -3.01 1 96.62 99 THR B C 1
ATOM 1759 O O . THR B 1 99 ? -3.857 22.703 -2.318 1 96.62 99 THR B O 1
ATOM 1762 N N . LYS B 1 100 ? -4.566 24.766 -2.648 1 96.25 100 LYS B N 1
ATOM 1763 C CA . LYS B 1 100 ? -5.281 24.781 -1.377 1 96.25 100 LYS B CA 1
ATOM 1764 C C . LYS B 1 100 ? -6.379 23.719 -1.353 1 96.25 100 LYS B C 1
ATOM 1766 O O . LYS B 1 100 ? -6.621 23.094 -0.319 1 96.25 100 LYS B O 1
ATOM 1771 N N . ASP B 1 101 ? -6.996 23.484 -2.512 1 96.5 101 ASP B N 1
ATOM 1772 C CA . ASP B 1 101 ? -8.039 22.484 -2.625 1 96.5 101 ASP B CA 1
ATOM 1773 C C . ASP B 1 101 ? -7.488 21.078 -2.346 1 96.5 101 ASP B C 1
ATOM 1775 O O . ASP B 1 101 ? -8.078 20.312 -1.581 1 96.5 101 ASP B O 1
ATOM 1779 N N . THR B 1 102 ? -6.355 20.797 -2.889 1 96.44 102 THR B N 1
ATOM 1780 C CA . THR B 1 102 ? -5.723 19.5 -2.668 1 96.44 102 THR B CA 1
ATOM 1781 C C . THR B 1 102 ? -5.34 19.328 -1.202 1 96.44 102 THR B C 1
ATOM 1783 O O . THR B 1 102 ? -5.539 18.266 -0.624 1 96.44 102 THR B O 1
ATOM 1786 N N . LEU B 1 103 ? -4.754 20.391 -0.624 1 98.31 103 LEU B N 1
ATOM 1787 C CA . LEU B 1 103 ? -4.391 20.375 0.789 1 98.31 103 LEU B CA 1
ATOM 1788 C C . LEU B 1 103 ? -5.609 20.094 1.661 1 98.31 103 LEU B C 1
ATOM 1790 O O . LEU B 1 103 ? -5.57 19.219 2.525 1 98.31 103 LEU B O 1
ATOM 1794 N N . CYS B 1 104 ? -6.684 20.781 1.367 1 97.38 104 CYS B N 1
ATOM 1795 C CA . CYS B 1 104 ? -7.914 20.641 2.141 1 97.38 104 CYS B CA 1
ATOM 1796 C C . CYS B 1 104 ? -8.484 19.234 2.016 1 97.38 104 CYS B C 1
ATOM 1798 O O . CYS B 1 104 ? -8.766 18.578 3.023 1 97.38 104 CYS B O 1
ATOM 1800 N N . LYS B 1 105 ? -8.57 18.766 0.817 1 96.81 105 LYS B N 1
ATOM 1801 C CA . LYS B 1 105 ? -9.156 17.453 0.561 1 96.81 105 LYS B CA 1
ATOM 1802 C C . LYS B 1 105 ? -8.352 16.344 1.23 1 96.81 105 LYS B C 1
ATOM 1804 O O . LYS B 1 105 ? -8.914 15.469 1.898 1 96.81 105 LYS B O 1
ATOM 1809 N N . LYS B 1 106 ? -7.066 16.391 1.09 1 97.19 106 LYS B N 1
ATOM 1810 C CA . LYS B 1 106 ? -6.199 15.367 1.669 1 97.19 106 LYS B CA 1
ATOM 1811 C C . LYS B 1 106 ? -6.223 15.43 3.193 1 97.19 106 LYS B C 1
ATOM 1813 O O . LYS B 1 106 ? -6.223 14.391 3.859 1 97.19 106 LYS B O 1
ATOM 1818 N N . THR B 1 107 ? -6.238 16.656 3.693 1 97.44 107 THR B N 1
ATOM 1819 C CA . THR B 1 107 ? -6.301 16.812 5.145 1 97.44 107 THR B CA 1
ATOM 1820 C C . THR B 1 107 ? -7.605 16.234 5.691 1 97.44 107 THR B C 1
ATOM 1822 O O . THR B 1 107 ? -7.594 15.492 6.676 1 97.44 107 THR B O 1
ATOM 1825 N N . GLN B 1 108 ? -8.688 16.531 5.062 1 95.19 108 GLN B N 1
ATOM 1826 C CA . GLN B 1 108 ? -9.992 16.047 5.516 1 95.19 108 GLN B CA 1
ATOM 1827 C C . GLN B 1 108 ? -10.07 14.531 5.453 1 95.19 108 GLN B C 1
ATOM 1829 O O . GLN B 1 108 ? -10.594 13.891 6.371 1 95.19 108 GLN B O 1
ATOM 1834 N N . LYS B 1 109 ? -9.562 14.016 4.367 1 95.12 109 LYS B N 1
ATOM 1835 C CA . LYS B 1 109 ? -9.508 12.562 4.246 1 95.12 109 LYS B CA 1
ATOM 1836 C C . LYS B 1 109 ? -8.695 11.945 5.379 1 95.12 109 LYS B C 1
ATOM 1838 O O . LYS B 1 109 ? -9.094 10.938 5.965 1 95.12 109 LYS B O 1
ATOM 1843 N N . ALA B 1 110 ? -7.609 12.516 5.648 1 95.75 110 ALA B N 1
ATOM 1844 C CA . ALA B 1 110 ? -6.738 12.016 6.707 1 95.75 110 ALA B CA 1
ATOM 1845 C C . ALA B 1 110 ? -7.414 12.109 8.07 1 95.75 110 ALA B C 1
ATOM 1847 O O . ALA B 1 110 ? -7.332 11.18 8.875 1 95.75 110 ALA B O 1
ATOM 1848 N N . VAL B 1 111 ? -8.086 13.172 8.312 1 94.06 111 VAL B N 1
ATOM 1849 C CA . VAL B 1 111 ? -8.781 13.383 9.57 1 94.06 111 VAL B CA 1
ATOM 1850 C C . VAL B 1 111 ? -9.844 12.297 9.766 1 94.06 111 VAL B C 1
ATOM 1852 O O . VAL B 1 111 ? -10.016 11.773 10.867 1 94.06 111 VAL B O 1
ATOM 1855 N N . LYS B 1 112 ? -10.492 12.016 8.68 1 89.94 112 LYS B N 1
ATOM 1856 C CA . LYS B 1 112 ? -11.531 10.992 8.742 1 89.94 112 LYS B CA 1
ATOM 1857 C C . LYS B 1 112 ? -10.93 9.625 9.047 1 89.94 112 LYS B C 1
ATOM 1859 O O . LYS B 1 112 ? -11.508 8.844 9.805 1 89.94 112 LYS B O 1
ATOM 1864 N N . ILE B 1 113 ? -9.82 9.344 8.484 1 82.81 113 ILE B N 1
ATOM 1865 C CA . ILE B 1 113 ? -9.164 8.055 8.664 1 82.81 113 ILE B CA 1
ATOM 1866 C C . ILE B 1 113 ? -8.633 7.938 10.086 1 82.81 113 ILE B C 1
ATOM 1868 O O . ILE B 1 113 ? -8.742 6.879 10.719 1 82.81 113 ILE B O 1
ATOM 1872 N N . PHE B 1 114 ? -8.164 8.938 10.617 1 74.5 114 PHE B N 1
ATOM 1873 C CA . PHE B 1 114 ? -7.496 8.891 11.914 1 74.5 114 PHE B CA 1
ATOM 1874 C C . PHE B 1 114 ? -8.461 9.273 13.031 1 74.5 114 PHE B C 1
ATOM 1876 O O . PHE B 1 114 ? -8.133 9.141 14.211 1 74.5 114 PHE B O 1
ATOM 1883 N N . LYS B 1 115 ? -9.555 9.812 12.719 1 70.25 115 LYS B N 1
ATOM 1884 C CA . LYS B 1 115 ? -10.617 9.883 13.719 1 70.25 115 LYS B CA 1
ATOM 1885 C C . LYS B 1 115 ? -11.031 8.492 14.18 1 70.25 115 LYS B C 1
ATOM 1887 O O . LYS B 1 115 ? -11.547 8.328 15.289 1 70.25 115 LYS B O 1
ATOM 1892 N N . LEU B 1 116 ? -10.664 7.484 13.359 1 61.16 116 LEU B N 1
ATOM 1893 C CA . LEU B 1 116 ? -11.016 6.105 13.695 1 61.16 116 LEU B CA 1
ATOM 1894 C C . LEU B 1 116 ? -9.969 5.488 14.617 1 61.16 116 LEU B C 1
ATOM 1896 O O . LEU B 1 116 ? -10.188 4.418 15.188 1 61.16 116 LEU B O 1
ATOM 190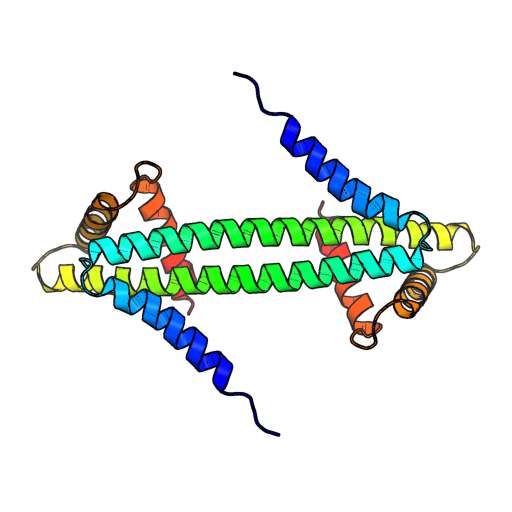0 N N . PHE B 1 117 ? -8.953 6.102 14.742 1 53.84 117 PHE B N 1
ATOM 1901 C CA . PHE B 1 117 ? -7.93 5.641 15.68 1 53.84 117 PHE B CA 1
ATOM 1902 C C . PHE B 1 117 ? -7.926 6.496 16.938 1 53.84 117 PHE B C 1
ATOM 1904 O O .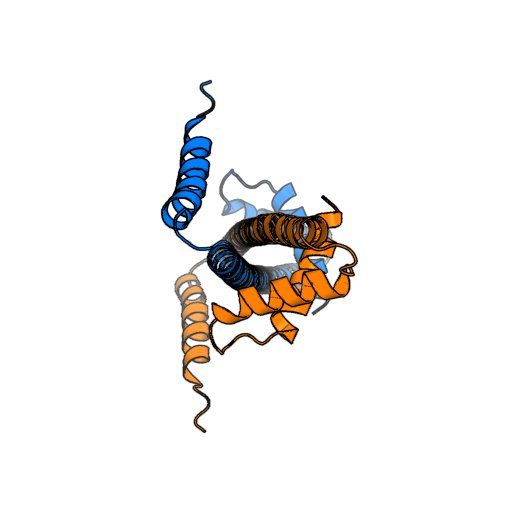 PHE B 1 117 ? -8.266 7.68 16.891 1 53.84 117 PHE B O 1
#